Protein AF-A0A914QW10-F1 (afdb_monomer)

Secondary structure (DSSP, 8-state):
--HHHHHHHHHHHH--TTTS---EEEEETTEEEEE-HHHHHHH-HHHHHHHSTTS-SSPPEEE-SS-HHHHHHHHHHHHHS-----TTTHHHHHHHHHHTT-HHHHHHHHHHHHTS---HHHHHHHHHHSTTS--HHHHHHHHHHHHHHT--GGGSTTGGG--HHHHHHHHH-S---S-HHHHHHHHHHHHHHHHHHHHHH---TT--HHHHHHHHHTTTGGGS-GGGS-HHHIIIIITTTGGGS-HHHHHHHHHHHHHHHHHHHHTTSTT-

Solvent-accessible surface area (backbone atoms only — not comparable to full-atom values): 15736 Å² total; per-residue (Å²): 134,57,75,70,44,52,55,54,30,55,38,47,74,63,61,41,79,89,85,42,78,55,77,38,41,36,34,24,87,90,40,80,46,62,36,49,56,70,64,50,35,74,68,14,73,50,44,30,59,64,63,36,70,91,74,35,92,83,60,69,46,75,45,84,90,51,54,50,67,56,52,50,43,53,51,43,22,74,50,66,76,47,69,89,80,46,93,85,47,44,66,59,50,43,52,50,16,60,73,39,58,30,61,73,54,38,52,50,47,21,54,57,56,34,71,57,88,80,50,42,58,56,49,51,51,44,44,63,72,51,62,89,57,94,40,70,58,26,54,51,38,51,54,49,48,33,63,79,68,53,42,38,51,86,75,22,93,61,50,75,74,55,55,68,69,36,53,44,52,57,48,67,42,89,80,48,70,64,57,57,57,64,50,50,53,52,51,49,55,33,31,47,50,56,32,54,52,52,52,76,75,47,91,64,95,78,76,57,62,68,61,44,26,34,64,64,37,62,84,42,55,86,52,55,60,65,64,75,37,58,67,68,54,44,62,64,53,49,53,72,49,37,86,72,47,54,74,68,55,50,51,52,52,57,49,46,33,55,52,54,57,58,54,60,57,58,70,67,64,81,82,118

Sequence (272 aa):
MTQLNNERFETFESQDPENGYFDLKFEVEGKLIHAHKYMLSSVSDVLQRMISDTWNNGETIKIEKNSYNDFYEFLTFLYSGNCKLNDENIFTMVDLSEFYQVKELQIKCDEFLSKKEYTKENILVFFETLSNYSLPMFEKAISKSMKEKRINLIESNGFMETSKSTVEKIVKLEDRFVSEEKLFEKIYEWAEKQAKKKQSESNEETYNLNDKIKSELTEILPFIRFKKMKLDFLITFVVEKGFLFSYKELSEILNSVNASKSSDVKGVFDFL

Structure (mmCIF, N/CA/C/O backbone):
data_AF-A0A914QW10-F1
#
_entry.id   AF-A0A914QW10-F1
#
loop_
_atom_site.group_PDB
_atom_site.id
_atom_site.type_symbol
_atom_site.label_atom_id
_atom_site.label_alt_id
_atom_site.label_comp_id
_atom_site.label_asym_id
_atom_site.label_entity_id
_atom_site.label_seq_id
_atom_site.pdbx_PDB_ins_code
_atom_site.Cartn_x
_atom_site.Cartn_y
_atom_site.Cartn_z
_atom_site.occupancy
_atom_site.B_iso_or_equiv
_atom_site.auth_seq_id
_atom_site.auth_comp_id
_atom_site.auth_asym_id
_atom_site.auth_atom_id
_atom_site.pdbx_PDB_model_num
ATOM 1 N N . MET A 1 1 ? -0.695 -11.679 -31.054 1.00 51.62 1 MET A N 1
ATOM 2 C CA . MET A 1 1 ? 0.462 -10.836 -31.415 1.00 51.62 1 MET A CA 1
ATOM 3 C C . MET A 1 1 ? 0.698 -10.938 -32.910 1.00 51.62 1 MET A C 1
ATOM 5 O O . MET A 1 1 ? 0.460 -12.001 -33.469 1.00 51.62 1 MET A O 1
ATOM 9 N N . THR A 1 2 ? 1.075 -9.838 -33.557 1.00 61.72 2 THR A N 1
ATOM 10 C CA . THR A 1 2 ? 1.470 -9.803 -34.974 1.00 61.72 2 THR A CA 1
ATOM 11 C C . THR A 1 2 ? 2.880 -10.379 -35.144 1.00 61.72 2 THR A C 1
ATOM 13 O O . THR A 1 2 ? 3.677 -10.329 -34.211 1.00 61.72 2 THR A O 1
ATOM 16 N N . GLN A 1 3 ? 3.210 -10.893 -36.333 1.00 61.38 3 GLN A N 1
ATOM 17 C CA . GLN A 1 3 ? 4.545 -11.426 -36.658 1.00 61.38 3 GLN A CA 1
ATOM 18 C C . GLN A 1 3 ? 5.672 -10.409 -36.378 1.00 61.38 3 GLN A C 1
ATOM 20 O O . GLN A 1 3 ? 6.700 -10.763 -35.814 1.00 61.38 3 GLN A O 1
ATOM 25 N N . LEU A 1 4 ? 5.410 -9.124 -36.644 1.00 61.38 4 LEU A N 1
ATOM 26 C CA . LEU A 1 4 ? 6.330 -8.014 -36.376 1.00 61.38 4 LEU A CA 1
ATOM 27 C C . LEU A 1 4 ? 6.648 -7.815 -34.879 1.00 61.38 4 LEU A C 1
ATOM 29 O O . LEU A 1 4 ? 7.751 -7.395 -34.538 1.00 61.38 4 LEU A O 1
ATOM 33 N N . ASN A 1 5 ? 5.700 -8.101 -33.979 1.00 63.97 5 ASN A N 1
ATOM 34 C CA . ASN A 1 5 ? 5.940 -7.975 -32.538 1.00 63.97 5 ASN A CA 1
ATOM 35 C C . ASN A 1 5 ? 6.824 -9.113 -32.012 1.00 63.97 5 ASN A C 1
ATOM 37 O O . ASN A 1 5 ? 7.609 -8.884 -31.099 1.00 63.97 5 ASN A O 1
ATOM 41 N N . ASN A 1 6 ? 6.737 -10.307 -32.610 1.00 70.88 6 ASN A N 1
ATOM 42 C CA . ASN A 1 6 ? 7.602 -11.429 -32.246 1.00 70.88 6 ASN A CA 1
ATOM 43 C C . ASN A 1 6 ? 9.052 -11.167 -32.673 1.00 70.88 6 ASN A C 1
ATOM 45 O O . ASN A 1 6 ? 9.947 -11.285 -31.846 1.00 70.88 6 ASN A O 1
ATOM 49 N N . GLU A 1 7 ? 9.275 -10.719 -33.913 1.00 72.44 7 GLU A N 1
ATOM 50 C CA . GLU A 1 7 ? 10.623 -10.402 -34.413 1.00 72.44 7 GLU A CA 1
ATOM 51 C C . GLU A 1 7 ? 11.299 -9.311 -33.567 1.00 72.44 7 GLU A C 1
ATOM 53 O O . GLU A 1 7 ? 12.448 -9.450 -33.160 1.00 72.44 7 GLU A O 1
ATOM 58 N N . ARG A 1 8 ? 10.570 -8.244 -33.212 1.00 69.38 8 ARG A N 1
ATOM 59 C CA . ARG A 1 8 ? 11.110 -7.166 -32.363 1.00 69.38 8 ARG A CA 1
ATOM 60 C C . ARG A 1 8 ? 11.382 -7.599 -30.928 1.00 69.38 8 ARG A C 1
ATOM 62 O O . ARG A 1 8 ? 12.289 -7.056 -30.299 1.00 69.38 8 ARG A O 1
ATOM 69 N N . PHE A 1 9 ? 10.590 -8.528 -30.400 1.00 82.06 9 PHE A N 1
ATOM 70 C CA . PHE A 1 9 ? 10.839 -9.098 -29.083 1.00 82.06 9 PHE A CA 1
ATOM 71 C C . PHE A 1 9 ? 12.093 -9.974 -29.087 1.00 82.06 9 PHE A C 1
ATOM 73 O O . PHE A 1 9 ? 12.934 -9.793 -28.217 1.00 82.06 9 PHE A O 1
ATOM 80 N N . GLU A 1 10 ? 12.276 -10.831 -30.095 1.00 82.81 10 GLU A N 1
ATOM 81 C CA . GLU A 1 10 ? 13.492 -11.643 -30.257 1.00 82.81 10 GLU A CA 1
ATOM 82 C C . GLU A 1 10 ? 14.744 -10.762 -30.371 1.00 82.81 10 GLU A C 1
ATOM 84 O O . GLU A 1 10 ? 15.757 -11.012 -29.714 1.00 82.81 10 GLU A O 1
ATOM 89 N N . THR A 1 11 ? 14.660 -9.671 -31.141 1.00 83.25 11 THR A N 1
ATOM 90 C CA . THR A 1 11 ? 15.739 -8.682 -31.218 1.00 83.25 11 THR A CA 1
ATOM 91 C C . THR A 1 11 ? 16.019 -8.039 -29.861 1.00 83.25 11 THR A C 1
ATOM 93 O O . THR A 1 11 ? 17.179 -7.962 -29.455 1.00 83.25 11 THR A O 1
ATOM 96 N N . PHE A 1 12 ? 14.984 -7.609 -29.132 1.00 88.56 12 PHE A N 1
ATOM 97 C CA . PHE A 1 12 ? 15.148 -7.064 -27.785 1.00 88.56 12 PHE A CA 1
ATOM 98 C C . PHE A 1 12 ? 15.771 -8.088 -26.828 1.00 88.56 12 PHE A C 1
ATOM 100 O O . PHE A 1 12 ? 16.730 -7.746 -26.149 1.00 88.56 12 PHE A O 1
ATOM 107 N N . GLU A 1 13 ? 15.315 -9.339 -26.802 1.00 87.50 13 GLU A N 1
ATOM 108 C CA . GLU A 1 13 ? 15.874 -10.361 -25.909 1.00 87.50 13 GLU A CA 1
ATOM 109 C C . GLU A 1 13 ? 17.345 -10.676 -26.195 1.00 87.50 13 GLU A C 1
ATOM 111 O O . GLU A 1 13 ? 18.093 -10.965 -25.263 1.00 87.50 13 GLU A O 1
ATOM 116 N N . SER A 1 14 ? 17.782 -10.586 -27.457 1.00 88.25 14 SER A N 1
ATOM 117 C CA . SER A 1 14 ? 19.189 -10.814 -27.810 1.00 88.25 14 SER A CA 1
ATOM 118 C C . SER A 1 14 ? 20.137 -9.814 -27.144 1.00 88.25 14 SER A C 1
ATOM 120 O O . SER A 1 14 ? 21.295 -10.145 -26.892 1.00 88.25 14 SER A O 1
ATOM 122 N N . GLN A 1 15 ? 19.649 -8.589 -26.890 1.00 91.12 15 GLN A N 1
ATOM 123 C CA . GLN A 1 15 ? 20.446 -7.441 -26.457 1.00 91.12 15 GLN A CA 1
ATOM 124 C C . GLN A 1 15 ? 21.731 -7.241 -27.294 1.00 91.12 15 GLN A C 1
ATOM 126 O O . GLN A 1 15 ? 22.686 -6.644 -26.804 1.00 91.12 15 GLN A O 1
ATOM 131 N N . ASP A 1 16 ? 21.761 -7.715 -28.551 1.00 87.88 16 ASP A N 1
ATOM 132 C CA . ASP A 1 16 ? 22.910 -7.628 -29.460 1.00 87.88 16 ASP A CA 1
ATOM 133 C C . ASP A 1 16 ? 22.996 -6.225 -30.088 1.00 87.88 16 ASP A C 1
ATOM 135 O O . ASP A 1 16 ? 22.191 -5.891 -30.968 1.00 87.88 16 ASP A O 1
ATOM 139 N N . PRO A 1 17 ? 23.962 -5.378 -29.684 1.00 80.00 17 PRO A N 1
ATOM 140 C CA . PRO A 1 17 ? 24.024 -4.002 -30.154 1.00 80.00 17 PRO A CA 1
ATOM 141 C C . PRO A 1 17 ? 24.314 -3.871 -31.654 1.00 80.00 17 PRO A C 1
ATOM 143 O O . PRO A 1 17 ? 23.962 -2.844 -32.232 1.00 80.00 17 PRO A O 1
ATOM 146 N N . GLU A 1 18 ? 24.961 -4.864 -32.276 1.00 80.12 18 GLU A N 1
ATOM 147 C CA . GLU A 1 18 ? 25.369 -4.798 -33.685 1.00 80.12 18 GLU A CA 1
ATOM 148 C C . GLU A 1 18 ? 24.215 -5.142 -34.628 1.00 80.12 18 GLU A C 1
ATOM 150 O O . GLU A 1 18 ? 24.059 -4.510 -35.673 1.00 80.12 18 GLU A O 1
ATOM 155 N N . ASN A 1 19 ? 23.372 -6.098 -34.235 1.00 80.06 19 ASN A N 1
ATOM 156 C CA . ASN A 1 19 ? 22.285 -6.607 -35.074 1.00 80.06 19 ASN A CA 1
ATOM 157 C C . ASN A 1 19 ? 20.893 -6.133 -34.633 1.00 80.06 19 ASN A C 1
ATOM 159 O O . ASN A 1 19 ? 19.900 -6.430 -35.297 1.00 80.06 19 ASN A O 1
ATOM 163 N N . GLY A 1 20 ? 20.810 -5.390 -33.524 1.00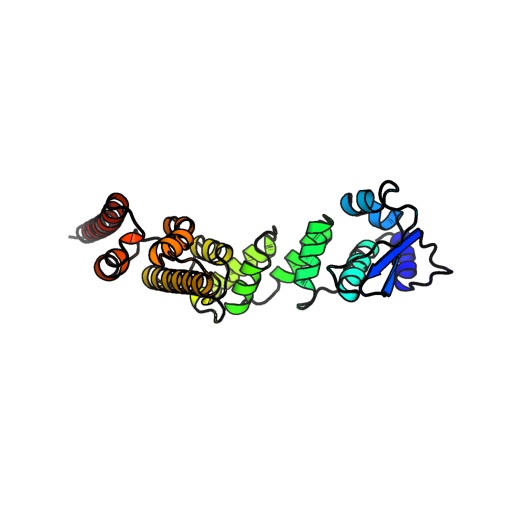 78.94 20 GLY A N 1
ATOM 164 C CA . GLY A 1 20 ? 19.541 -5.030 -32.903 1.00 78.94 20 GLY A CA 1
ATOM 165 C C . GLY A 1 20 ? 18.910 -3.709 -33.332 1.00 78.94 20 GLY A C 1
ATOM 166 O O . GLY A 1 20 ? 17.772 -3.459 -32.969 1.00 78.94 20 GLY A O 1
ATOM 167 N N . TYR A 1 21 ? 19.608 -2.855 -34.093 1.00 84.00 21 TYR A N 1
ATOM 168 C CA . TYR A 1 21 ? 19.114 -1.530 -34.525 1.00 84.00 21 TYR A CA 1
ATOM 169 C C . TYR A 1 21 ? 18.556 -0.648 -33.386 1.00 84.00 21 TYR A C 1
ATOM 171 O O . TYR A 1 21 ? 17.619 0.130 -33.577 1.00 84.00 21 TYR A O 1
ATOM 179 N N . PHE A 1 22 ? 19.146 -0.753 -32.196 1.00 88.25 22 PHE A N 1
ATOM 180 C CA . PHE A 1 22 ? 18.720 -0.004 -31.020 1.00 88.25 22 PHE A CA 1
ATOM 181 C C . PHE A 1 22 ? 19.076 1.484 -31.125 1.00 88.25 22 PHE A C 1
ATOM 183 O O . PHE A 1 22 ? 20.230 1.850 -31.351 1.00 88.25 22 PHE A O 1
ATOM 190 N N . ASP A 1 23 ? 18.095 2.348 -30.885 1.00 88.12 23 ASP A N 1
ATOM 191 C CA . ASP A 1 23 ? 18.209 3.812 -30.909 1.00 88.12 23 ASP A CA 1
ATOM 192 C C . ASP A 1 23 ? 18.017 4.443 -29.513 1.00 88.12 23 ASP A C 1
ATOM 194 O O . ASP A 1 23 ? 17.960 5.668 -29.372 1.00 88.12 23 ASP A O 1
ATOM 198 N N . LEU A 1 24 ? 17.942 3.605 -28.471 1.00 89.81 24 LEU A N 1
ATOM 199 C CA . LEU A 1 24 ? 17.817 3.995 -27.071 1.00 89.81 24 LEU A CA 1
ATOM 200 C C . LEU A 1 24 ? 18.611 3.056 -26.156 1.00 89.81 24 LEU A C 1
ATOM 202 O O . LEU A 1 24 ? 18.693 1.849 -26.391 1.00 89.81 24 LEU A O 1
ATOM 206 N N . LYS A 1 25 ? 19.159 3.614 -25.074 1.00 91.94 25 LYS A N 1
ATOM 207 C CA . LYS A 1 25 ? 19.807 2.858 -24.000 1.00 91.94 25 LYS A CA 1
ATOM 208 C C . LYS A 1 25 ? 19.302 3.339 -22.650 1.00 91.94 25 LYS A C 1
ATOM 210 O O . LYS A 1 25 ? 19.200 4.546 -22.433 1.00 9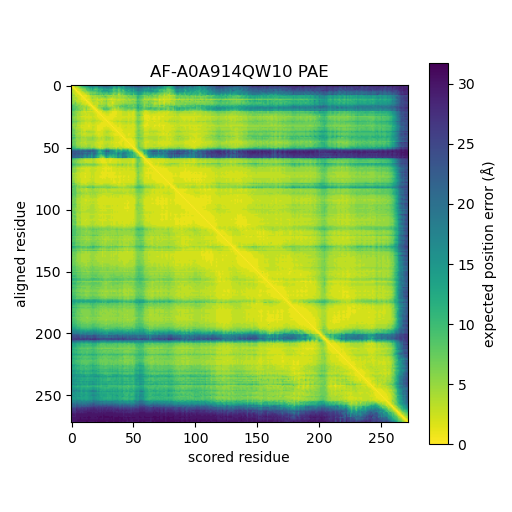1.94 25 LYS A O 1
ATOM 215 N N . PHE A 1 26 ? 19.052 2.401 -21.749 1.00 93.44 26 PHE A N 1
ATOM 216 C CA . PHE A 1 26 ? 18.861 2.675 -20.331 1.00 93.44 26 PHE A CA 1
ATOM 217 C C . PHE A 1 26 ? 20.084 2.201 -19.550 1.00 93.44 26 PHE A C 1
ATOM 219 O O . PHE A 1 26 ? 20.598 1.123 -19.831 1.00 93.44 26 PHE A O 1
ATOM 226 N N . GLU A 1 27 ? 20.536 2.977 -18.571 1.00 94.62 27 GLU A N 1
ATOM 227 C CA . GLU A 1 27 ? 21.518 2.538 -17.579 1.00 94.62 27 GLU A CA 1
ATOM 228 C C . GLU A 1 27 ? 20.800 2.255 -16.265 1.00 94.62 27 GLU A C 1
ATOM 230 O O . GLU A 1 27 ? 20.196 3.152 -15.680 1.00 94.62 27 GLU A O 1
ATOM 235 N N . VAL A 1 28 ? 20.879 1.012 -15.796 1.00 96.25 28 VAL A N 1
ATOM 236 C CA . VAL A 1 28 ? 20.259 0.555 -14.549 1.00 96.25 28 VAL A CA 1
ATOM 237 C C . VAL A 1 28 ? 21.312 -0.210 -13.762 1.00 96.25 28 VAL A C 1
ATOM 239 O O . VAL A 1 28 ? 21.881 -1.174 -14.271 1.00 96.25 28 VAL A O 1
ATOM 242 N N . GLU A 1 29 ? 21.628 0.242 -12.548 1.00 95.50 29 GLU A N 1
ATOM 243 C CA . GLU A 1 29 ? 22.679 -0.361 -11.704 1.00 95.50 29 GLU A CA 1
ATOM 244 C C . GLU A 1 29 ? 24.039 -0.519 -12.428 1.00 95.50 29 GLU A C 1
ATOM 246 O O . GLU A 1 29 ? 24.749 -1.512 -12.261 1.00 95.50 29 GLU A O 1
ATOM 251 N N . GLY A 1 30 ? 24.395 0.452 -13.280 1.00 93.44 30 GLY A N 1
ATOM 252 C CA . GLY A 1 30 ? 25.635 0.445 -14.067 1.00 93.44 30 GLY A CA 1
ATOM 253 C C . GLY A 1 30 ? 25.646 -0.532 -15.251 1.00 93.44 30 GLY A C 1
ATOM 254 O O . GLY A 1 30 ? 26.669 -0.668 -15.921 1.00 93.44 30 GLY A O 1
ATOM 255 N N . LYS A 1 31 ? 24.528 -1.213 -15.527 1.00 95.62 31 LYS A N 1
ATOM 256 C CA . LYS A 1 31 ? 24.343 -2.081 -16.695 1.00 95.62 31 LYS A CA 1
ATOM 257 C C . LYS A 1 31 ? 23.497 -1.379 -17.746 1.00 95.62 31 LYS A C 1
ATOM 259 O O . LYS A 1 31 ? 22.573 -0.639 -17.414 1.00 95.62 31 LYS A O 1
ATOM 264 N N . LEU A 1 32 ? 23.783 -1.655 -19.015 1.00 94.25 32 LEU A N 1
ATOM 265 C CA . LEU A 1 32 ? 23.028 -1.107 -20.136 1.00 94.25 32 LEU A CA 1
ATOM 266 C C . LEU A 1 32 ? 21.912 -2.059 -20.572 1.00 94.2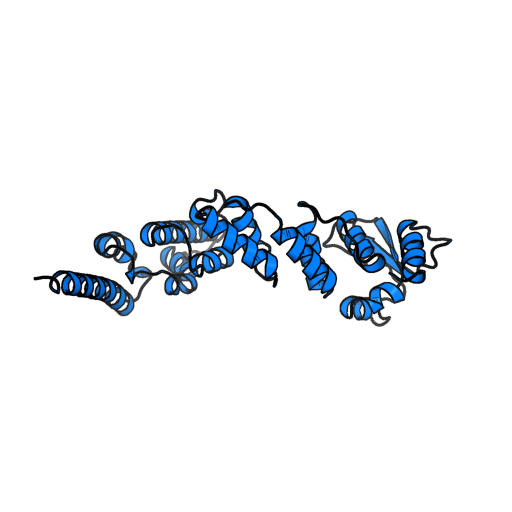5 32 LEU A C 1
ATOM 268 O O . LEU A 1 32 ? 22.114 -3.271 -20.644 1.00 94.25 32 LEU A O 1
ATOM 272 N N . ILE A 1 33 ? 20.752 -1.490 -20.888 1.00 95.31 33 ILE A N 1
ATOM 273 C CA . ILE A 1 33 ? 19.649 -2.162 -21.577 1.00 95.31 33 ILE A CA 1
ATOM 274 C C . ILE A 1 33 ? 19.402 -1.421 -22.883 1.00 95.31 33 ILE A C 1
ATOM 276 O O . ILE A 1 33 ? 19.106 -0.224 -22.886 1.00 95.31 33 ILE A O 1
ATOM 280 N N . HIS A 1 34 ? 19.528 -2.134 -23.991 1.00 92.75 34 HIS A N 1
ATOM 281 C CA . HIS A 1 34 ? 19.295 -1.615 -25.326 1.00 92.75 34 HIS A CA 1
ATOM 282 C C . HIS A 1 34 ? 17.812 -1.741 -25.700 1.00 92.75 34 HIS A C 1
ATOM 284 O O . HIS A 1 34 ? 17.174 -2.765 -25.447 1.00 92.75 34 HIS A O 1
ATOM 290 N N . ALA A 1 35 ? 17.244 -0.677 -26.274 1.00 92.00 35 ALA A N 1
ATOM 291 C CA . ALA A 1 35 ? 15.818 -0.578 -26.569 1.00 92.00 35 ALA A CA 1
ATOM 292 C C . ALA A 1 35 ? 15.533 0.250 -27.836 1.00 92.00 35 ALA A C 1
ATOM 294 O O . ALA A 1 35 ? 16.426 0.865 -28.417 1.00 92.00 35 ALA A O 1
ATOM 295 N N . HIS A 1 36 ? 14.260 0.265 -28.239 1.00 89.75 36 HIS A N 1
ATOM 296 C CA . HIS A 1 36 ? 13.754 0.960 -29.416 1.00 89.75 36 HIS A CA 1
ATOM 297 C C . HIS A 1 36 ? 12.797 2.089 -29.011 1.00 89.75 36 HIS A C 1
ATOM 299 O O . HIS A 1 36 ? 11.724 1.824 -28.452 1.00 89.75 36 HIS A O 1
ATOM 305 N N . LYS A 1 37 ? 13.135 3.339 -29.344 1.00 88.56 37 LYS A N 1
ATOM 306 C CA . LYS A 1 37 ? 12.330 4.538 -29.065 1.00 88.56 37 LYS A CA 1
ATOM 307 C C . LYS A 1 37 ? 10.902 4.373 -29.570 1.00 88.56 37 LYS A C 1
ATOM 309 O O . LYS A 1 37 ? 9.959 4.620 -28.819 1.00 88.56 37 LYS A O 1
ATOM 314 N N . TYR A 1 38 ? 10.737 3.922 -30.816 1.00 86.06 38 TYR A N 1
ATOM 315 C CA . TYR A 1 38 ? 9.421 3.737 -31.435 1.00 86.06 38 TYR A CA 1
ATOM 316 C C . TYR A 1 38 ? 8.537 2.763 -30.647 1.00 86.06 38 TYR A C 1
ATOM 318 O O . TYR A 1 38 ? 7.367 3.058 -30.413 1.00 86.06 38 TYR A O 1
ATOM 326 N N . MET A 1 39 ? 9.097 1.626 -30.213 1.00 86.94 39 MET A N 1
ATOM 327 C CA . MET A 1 39 ? 8.334 0.606 -29.491 1.00 86.94 39 MET A CA 1
ATOM 328 C C . MET A 1 39 ? 7.790 1.176 -28.183 1.00 86.94 39 MET A C 1
ATOM 330 O O . MET A 1 39 ? 6.583 1.171 -27.958 1.00 86.94 39 MET A O 1
ATOM 334 N N . LEU A 1 40 ? 8.666 1.758 -27.366 1.00 90.25 40 LEU A N 1
ATOM 335 C CA . LEU A 1 40 ? 8.295 2.289 -26.055 1.00 90.25 40 LEU A CA 1
ATOM 336 C C . LEU A 1 40 ? 7.359 3.499 -26.153 1.00 90.25 40 LEU A C 1
ATOM 338 O O . LEU A 1 40 ? 6.392 3.599 -25.400 1.00 90.25 40 LEU A O 1
ATOM 342 N N . SER A 1 41 ? 7.602 4.379 -27.127 1.00 90.06 41 SER A N 1
ATOM 343 C CA . SER A 1 41 ? 6.773 5.567 -27.364 1.00 90.06 41 SER A CA 1
ATOM 344 C C . SER A 1 41 ? 5.357 5.225 -27.824 1.00 90.06 41 SER A C 1
ATOM 346 O O . SER A 1 41 ? 4.454 6.031 -27.644 1.00 90.06 41 SER A O 1
ATOM 348 N N . SER A 1 42 ? 5.156 4.055 -28.437 1.00 87.94 42 SER A N 1
ATOM 349 C CA . SER A 1 42 ? 3.830 3.613 -28.882 1.00 87.94 42 SER A CA 1
ATOM 350 C C . SER A 1 42 ? 2.963 3.036 -27.759 1.00 87.94 42 SER A C 1
ATOM 352 O O . SER A 1 42 ? 1.748 2.962 -27.915 1.00 87.94 42 SER A O 1
ATOM 354 N N . VAL A 1 43 ? 3.577 2.628 -26.641 1.00 86.75 43 VAL A N 1
ATOM 355 C CA . VAL A 1 43 ? 2.893 1.944 -25.530 1.00 86.75 43 VAL A CA 1
ATOM 356 C C . VAL A 1 43 ? 2.579 2.895 -24.370 1.00 86.75 43 VAL A C 1
ATOM 358 O O . VAL A 1 43 ? 1.657 2.639 -23.602 1.00 86.75 43 VAL A O 1
ATOM 361 N N . SER A 1 44 ? 3.321 3.997 -24.225 1.00 91.56 44 SER A N 1
ATOM 362 C CA . SER A 1 44 ? 3.128 4.948 -23.127 1.00 91.56 44 SER A CA 1
ATOM 363 C C . SER A 1 44 ? 3.446 6.381 -23.541 1.00 91.56 44 SER A C 1
ATOM 365 O O . SER A 1 44 ? 4.567 6.691 -23.946 1.00 91.56 44 SER A O 1
ATOM 367 N N . ASP A 1 45 ? 2.490 7.285 -23.319 1.00 90.44 45 ASP A N 1
ATOM 368 C CA . ASP A 1 45 ? 2.673 8.732 -23.498 1.00 90.44 45 ASP A CA 1
ATOM 369 C C . ASP A 1 45 ? 3.722 9.312 -22.534 1.00 90.44 45 ASP A C 1
ATOM 371 O O . ASP A 1 45 ? 4.328 10.355 -22.797 1.00 90.44 45 ASP A O 1
ATOM 375 N N . VAL A 1 46 ? 3.932 8.666 -21.381 1.00 91.75 46 VAL A N 1
ATOM 376 C CA . VAL A 1 46 ? 4.994 9.037 -20.436 1.00 91.75 46 VAL A CA 1
ATOM 377 C C . VAL A 1 46 ? 6.351 8.702 -21.045 1.00 91.75 46 VAL A C 1
ATOM 379 O O . VAL A 1 46 ? 7.215 9.576 -21.102 1.00 91.75 46 VAL A O 1
ATOM 382 N N . LEU A 1 47 ? 6.516 7.477 -21.559 1.00 90.44 47 LEU A N 1
ATOM 383 C CA . LEU A 1 47 ? 7.745 7.060 -22.237 1.00 90.44 47 LEU A CA 1
ATOM 384 C C . LEU A 1 47 ? 7.997 7.897 -23.493 1.00 90.44 47 LEU A C 1
ATOM 386 O O . LEU A 1 47 ? 9.113 8.366 -23.679 1.00 90.44 47 LEU A O 1
ATOM 390 N N . GLN A 1 48 ? 6.973 8.170 -24.307 1.00 90.38 48 GLN A N 1
ATOM 391 C CA . GLN A 1 48 ? 7.104 9.027 -25.488 1.00 90.38 48 GLN A CA 1
ATOM 392 C C . GLN A 1 48 ? 7.6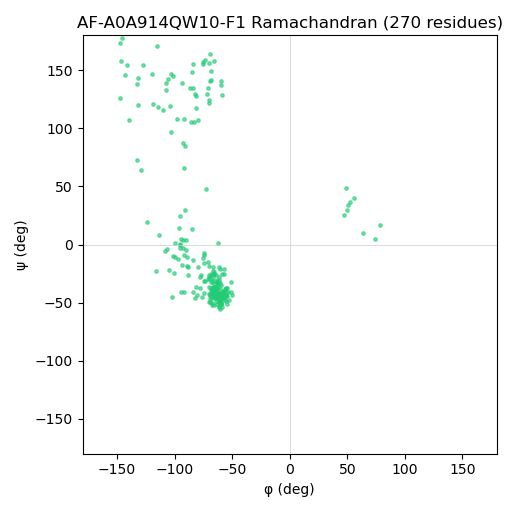72 10.407 -25.131 1.00 90.38 48 GLN A C 1
ATOM 394 O O . GLN A 1 48 ? 8.633 10.858 -25.753 1.00 90.38 48 GLN A O 1
ATOM 399 N N . ARG A 1 49 ? 7.118 11.070 -24.107 1.00 88.69 49 ARG A N 1
ATOM 400 C CA . ARG A 1 49 ? 7.610 12.381 -23.651 1.00 88.69 49 ARG A CA 1
ATOM 401 C C . ARG A 1 49 ? 9.024 12.300 -23.090 1.00 88.69 49 ARG A C 1
ATOM 403 O O . ARG A 1 49 ? 9.853 13.143 -23.419 1.00 88.69 49 ARG A O 1
ATOM 410 N N . MET A 1 50 ? 9.300 11.280 -22.282 1.00 86.69 50 MET A N 1
ATOM 411 C CA . MET A 1 50 ? 10.612 11.038 -21.680 1.00 86.69 50 MET A CA 1
ATOM 412 C C . MET A 1 50 ? 11.706 10.776 -22.729 1.00 86.69 50 MET A C 1
ATOM 414 O O . MET A 1 50 ? 12.859 11.150 -22.529 1.00 86.69 50 MET A O 1
ATOM 418 N N . ILE A 1 51 ? 11.341 10.144 -23.846 1.00 86.75 51 ILE A N 1
ATOM 419 C CA . ILE A 1 51 ? 12.249 9.778 -24.939 1.00 86.75 51 ILE A CA 1
ATOM 420 C C . ILE A 1 51 ? 12.389 10.904 -25.978 1.00 86.75 51 ILE A C 1
ATOM 422 O O . ILE A 1 51 ? 13.415 10.972 -26.655 1.00 86.75 51 ILE A O 1
ATOM 426 N N . SER A 1 52 ? 11.382 11.773 -26.126 1.00 81.19 52 SER A N 1
ATOM 427 C CA . SER A 1 52 ? 11.405 12.861 -27.111 1.00 81.19 52 SER A CA 1
ATOM 428 C C . SER A 1 52 ? 12.576 13.830 -26.884 1.00 81.19 52 SER A C 1
ATOM 430 O O . SER A 1 52 ? 12.919 14.165 -25.748 1.00 81.19 52 SER A O 1
ATOM 432 N N . ASP A 1 53 ? 13.192 14.278 -27.984 1.00 62.16 53 ASP A N 1
ATOM 433 C CA . ASP A 1 53 ? 14.514 14.932 -28.040 1.00 62.16 53 ASP A CA 1
ATOM 434 C C . ASP A 1 53 ? 14.623 16.277 -27.279 1.00 62.16 53 ASP A C 1
ATOM 436 O O . ASP A 1 53 ? 15.687 16.887 -27.241 1.00 62.16 53 ASP A O 1
ATOM 440 N N . THR A 1 54 ? 13.560 16.741 -26.614 1.00 53.47 54 THR A N 1
ATOM 441 C CA . THR A 1 54 ? 13.626 17.865 -25.666 1.00 53.47 54 THR A CA 1
ATOM 442 C C . THR A 1 54 ? 14.340 17.527 -24.354 1.00 53.47 54 THR A C 1
ATOM 444 O O . THR A 1 54 ? 14.705 18.453 -23.632 1.00 53.47 54 THR A O 1
ATOM 447 N N . TRP A 1 55 ? 14.564 16.241 -24.043 1.00 52.28 55 TRP A N 1
ATOM 448 C CA . TRP A 1 55 ? 15.290 15.822 -22.833 1.00 52.28 55 TRP A CA 1
ATOM 449 C C . TRP A 1 55 ? 16.605 15.078 -23.067 1.00 52.28 55 TRP A C 1
ATOM 451 O O . TRP A 1 55 ? 17.445 15.104 -22.175 1.00 52.28 55 TRP A O 1
ATOM 461 N N . ASN A 1 56 ? 16.819 14.445 -24.224 1.00 56.66 56 ASN A N 1
ATOM 462 C CA . ASN A 1 56 ? 17.988 13.589 -24.438 1.00 56.66 56 ASN A CA 1
ATOM 463 C C . ASN A 1 56 ? 18.583 13.775 -25.837 1.00 56.66 56 ASN A C 1
ATOM 465 O O . ASN A 1 56 ? 18.065 13.251 -26.821 1.00 56.66 56 ASN A O 1
ATOM 469 N N . ASN A 1 57 ? 19.738 14.442 -25.905 1.00 56.03 57 ASN A N 1
ATOM 470 C CA . ASN A 1 57 ? 20.585 14.569 -27.098 1.00 56.03 57 ASN A CA 1
ATOM 471 C C . ASN A 1 57 ? 21.321 13.248 -27.431 1.00 56.03 57 ASN A C 1
ATOM 473 O O . ASN A 1 57 ? 22.531 13.238 -27.640 1.00 56.03 57 ASN A O 1
ATOM 477 N N . GLY A 1 5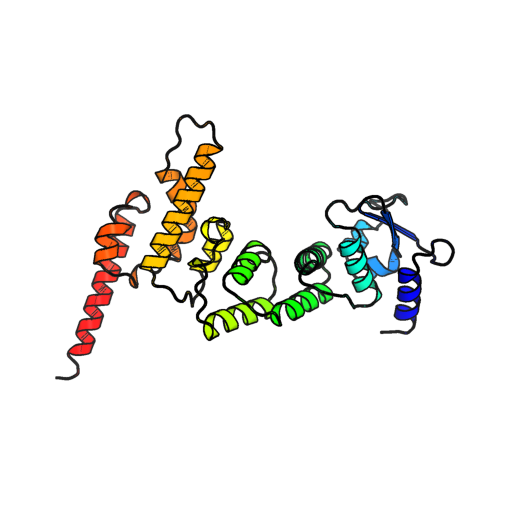8 ? 20.612 12.114 -27.447 1.00 57.78 58 GLY A N 1
ATOM 478 C CA . GLY A 1 58 ? 21.205 10.791 -27.691 1.00 57.78 58 GLY A CA 1
ATOM 479 C C . GLY A 1 58 ? 21.933 10.172 -26.490 1.00 57.78 58 GLY A C 1
ATOM 480 O O . GLY A 1 58 ? 22.708 9.234 -26.669 1.00 57.78 58 GLY A O 1
ATOM 481 N N . GLU A 1 59 ? 21.692 10.675 -25.278 1.00 67.44 59 GLU A N 1
ATOM 482 C CA . GLU A 1 59 ? 22.285 10.140 -24.051 1.00 67.44 59 GLU A CA 1
ATOM 483 C C . GLU A 1 59 ? 21.493 8.953 -23.485 1.00 67.44 59 GLU A C 1
ATOM 485 O O . GLU A 1 59 ? 20.275 8.833 -23.638 1.00 67.44 59 GLU A O 1
ATOM 490 N N . THR A 1 60 ? 22.230 8.051 -22.838 1.00 86.88 60 THR A N 1
ATOM 491 C CA . THR A 1 60 ? 21.705 6.930 -22.062 1.00 86.88 60 THR A CA 1
ATOM 492 C C . THR A 1 60 ? 20.801 7.439 -20.940 1.00 86.88 60 THR A C 1
ATOM 494 O O . THR A 1 60 ? 21.207 8.276 -20.138 1.00 86.88 60 THR A O 1
ATOM 497 N N . ILE A 1 61 ? 19.589 6.897 -20.836 1.00 90.06 61 ILE A N 1
ATOM 498 C CA . ILE A 1 61 ? 18.651 7.252 -19.772 1.00 90.06 61 ILE A CA 1
ATOM 499 C C . ILE A 1 61 ? 18.995 6.470 -18.508 1.00 90.06 61 ILE A C 1
ATOM 501 O O . ILE A 1 61 ? 18.870 5.248 -18.473 1.00 90.06 61 ILE A O 1
ATOM 505 N N . LYS A 1 62 ? 19.350 7.168 -17.434 1.00 91.38 62 LYS A N 1
ATOM 506 C CA . LYS A 1 62 ? 19.639 6.526 -16.152 1.00 91.38 62 LYS A CA 1
ATOM 507 C C . LYS A 1 62 ? 18.364 6.229 -15.354 1.00 91.38 62 LYS A C 1
ATOM 509 O O . LYS A 1 62 ? 17.544 7.119 -15.132 1.00 91.38 62 LYS A O 1
ATOM 514 N N . ILE A 1 63 ? 18.224 4.992 -14.885 1.00 93.38 63 ILE A N 1
ATOM 515 C CA . ILE A 1 63 ? 17.160 4.533 -13.987 1.00 93.38 63 ILE A CA 1
ATOM 516 C C . ILE A 1 63 ? 17.778 4.254 -12.618 1.00 93.38 63 ILE A C 1
ATOM 518 O O . ILE A 1 63 ? 18.617 3.370 -12.470 1.00 93.38 63 ILE A O 1
ATOM 522 N N . GLU A 1 64 ? 17.369 5.025 -11.611 1.00 90.62 64 GLU A N 1
ATOM 523 C CA . GLU A 1 64 ? 17.985 4.969 -10.275 1.00 90.62 64 GLU A CA 1
ATOM 524 C C . GLU A 1 64 ? 17.133 4.240 -9.231 1.00 90.62 64 GLU A C 1
ATOM 526 O O . GLU A 1 64 ? 17.656 3.795 -8.215 1.00 90.62 64 GLU A O 1
ATOM 531 N N . LYS A 1 65 ? 15.817 4.134 -9.452 1.00 91.31 65 LYS A N 1
ATOM 532 C CA . LYS A 1 65 ? 14.867 3.638 -8.440 1.00 91.31 65 LYS A CA 1
ATOM 533 C C . LYS A 1 65 ? 14.567 2.145 -8.528 1.00 91.31 65 LYS A C 1
ATOM 535 O O . LYS A 1 65 ? 14.014 1.594 -7.583 1.00 91.31 65 LYS A O 1
ATOM 540 N N . ASN A 1 66 ? 14.869 1.512 -9.655 1.00 94.56 66 ASN A N 1
ATOM 541 C CA . ASN A 1 66 ? 14.489 0.131 -9.932 1.00 94.56 66 ASN A CA 1
ATOM 542 C C . ASN A 1 66 ? 15.738 -0.716 -10.156 1.00 94.56 66 ASN A C 1
ATOM 544 O O . ASN A 1 66 ? 16.721 -0.223 -10.710 1.00 94.56 66 ASN A O 1
ATOM 548 N N . SER A 1 67 ? 15.678 -1.985 -9.749 1.00 95.75 67 SER A N 1
ATOM 549 C CA . SER A 1 67 ? 16.740 -2.942 -10.052 1.00 95.75 67 SER A CA 1
ATOM 550 C C . SER A 1 67 ? 16.818 -3.190 -11.560 1.00 95.75 67 SER A C 1
ATOM 552 O O . SER A 1 67 ? 15.829 -3.014 -12.285 1.00 95.75 67 SER A O 1
ATOM 554 N N . TYR A 1 68 ? 17.978 -3.648 -12.041 1.00 96.25 68 TYR A N 1
ATOM 555 C CA . TYR A 1 68 ? 18.122 -4.052 -13.440 1.00 96.25 68 TYR A CA 1
ATOM 556 C C . TYR A 1 68 ? 17.074 -5.102 -13.832 1.00 96.25 68 TYR A C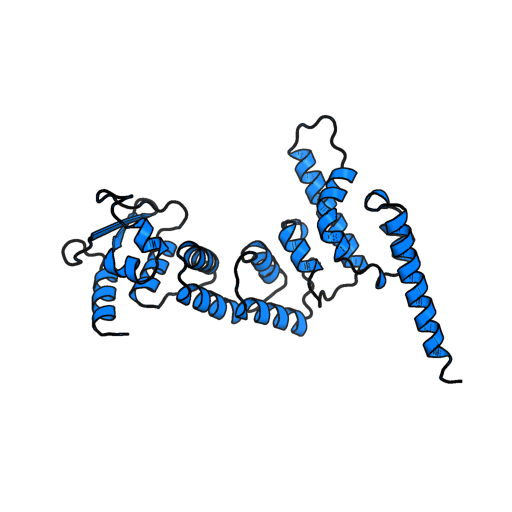 1
ATOM 558 O O . TYR A 1 68 ? 16.450 -4.980 -14.882 1.00 96.25 68 TYR A O 1
ATOM 566 N N . ASN A 1 69 ? 16.854 -6.106 -12.976 1.00 95.56 69 ASN A N 1
ATOM 567 C CA . ASN A 1 69 ? 15.952 -7.220 -13.270 1.00 95.56 69 ASN A CA 1
ATOM 568 C C . ASN A 1 69 ? 14.497 -6.759 -13.386 1.00 95.56 69 ASN A C 1
ATOM 570 O O . ASN A 1 69 ? 13.821 -7.134 -14.341 1.00 95.56 69 ASN A O 1
ATOM 574 N N . ASP A 1 70 ? 14.026 -5.920 -12.461 1.00 96.06 70 ASP A N 1
ATOM 575 C CA . ASP A 1 70 ? 12.645 -5.436 -12.500 1.00 96.06 70 ASP A CA 1
ATOM 576 C C . ASP A 1 70 ? 12.418 -4.542 -13.715 1.00 96.06 70 ASP A C 1
ATOM 578 O O . ASP A 1 70 ? 11.453 -4.719 -14.456 1.00 96.06 70 ASP A O 1
ATOM 582 N N . PHE A 1 71 ? 13.329 -3.601 -13.975 1.00 96.62 71 PHE A N 1
ATOM 583 C CA . PHE A 1 71 ? 13.170 -2.711 -15.119 1.00 96.62 71 PHE A CA 1
ATOM 584 C C . PHE A 1 71 ? 13.268 -3.469 -16.452 1.00 96.62 71 PHE A C 1
ATOM 586 O O . PHE A 1 71 ? 12.512 -3.186 -17.381 1.00 96.62 71 PHE A O 1
ATOM 593 N N . TYR A 1 72 ? 14.140 -4.476 -16.541 1.00 96.19 72 TYR A N 1
ATOM 594 C CA . TYR A 1 72 ? 14.228 -5.346 -17.711 1.00 96.19 72 TYR A CA 1
ATOM 595 C C . TYR A 1 72 ? 12.950 -6.175 -17.921 1.00 96.19 72 TYR A C 1
ATOM 597 O O . TYR A 1 72 ? 12.469 -6.287 -19.048 1.00 96.19 72 TYR A O 1
ATOM 605 N N . GLU A 1 73 ? 12.358 -6.721 -16.856 1.00 96.88 73 GLU A N 1
ATOM 606 C CA . GLU A 1 73 ? 11.088 -7.457 -16.921 1.00 96.88 73 GLU A CA 1
ATOM 607 C C . GLU A 1 73 ? 9.922 -6.535 -17.329 1.00 96.88 73 GLU A C 1
ATOM 609 O O . GLU A 1 73 ? 9.071 -6.913 -18.137 1.00 96.88 73 GLU A O 1
ATOM 614 N N . PHE A 1 74 ? 9.917 -5.288 -16.850 1.00 97.12 74 PHE A N 1
ATOM 615 C CA . PHE A 1 74 ? 8.975 -4.266 -17.303 1.00 97.12 74 PHE A CA 1
ATOM 616 C C . PHE A 1 74 ? 9.125 -3.978 -18.799 1.00 97.12 74 PHE A C 1
ATOM 618 O O . PHE A 1 74 ? 8.134 -3.998 -19.526 1.00 97.12 74 PHE A O 1
ATOM 625 N N . LEU A 1 75 ? 10.349 -3.777 -19.297 1.00 95.38 75 LEU A N 1
ATOM 626 C CA . LEU A 1 75 ? 10.575 -3.614 -20.734 1.00 95.38 75 LEU A CA 1
ATOM 627 C C . LEU A 1 75 ? 10.138 -4.867 -21.506 1.00 95.38 75 LEU A C 1
ATOM 629 O O . LEU A 1 75 ? 9.431 -4.744 -22.500 1.00 95.38 75 LEU A O 1
ATOM 633 N N . THR A 1 76 ? 10.446 -6.066 -21.010 1.00 94.25 76 THR A N 1
ATOM 634 C CA . THR A 1 76 ? 9.996 -7.345 -21.590 1.00 94.25 76 THR A CA 1
ATOM 635 C C . THR A 1 76 ? 8.474 -7.393 -21.755 1.00 94.25 76 THR A C 1
ATOM 637 O O . THR A 1 76 ? 7.980 -7.803 -22.814 1.00 94.25 76 THR A O 1
ATOM 640 N N . PHE A 1 77 ? 7.723 -6.887 -20.769 1.00 94.25 77 PHE A N 1
ATOM 641 C CA . PHE A 1 77 ? 6.276 -6.722 -20.885 1.00 94.25 77 PHE A CA 1
ATOM 642 C C . PHE A 1 77 ? 5.886 -5.792 -22.037 1.00 94.25 77 PHE A C 1
ATOM 644 O O . PHE A 1 77 ? 5.002 -6.139 -22.816 1.00 94.25 77 PHE A O 1
ATOM 651 N N . LEU A 1 78 ? 6.539 -4.637 -22.183 1.00 93.44 78 LEU A N 1
ATOM 652 C CA . LEU A 1 78 ? 6.206 -3.682 -23.246 1.00 93.44 78 LEU A CA 1
ATOM 653 C C . LEU A 1 78 ? 6.435 -4.259 -24.647 1.00 93.44 78 LEU A C 1
ATOM 655 O O . LEU A 1 78 ? 5.706 -3.901 -25.569 1.00 93.44 78 LEU A O 1
ATOM 659 N N . TYR A 1 79 ? 7.403 -5.166 -24.814 1.00 91.56 79 TYR A N 1
ATOM 660 C CA . TYR A 1 79 ? 7.657 -5.812 -26.105 1.00 91.56 79 TYR A CA 1
ATOM 661 C C . TYR A 1 79 ? 6.726 -6.989 -26.394 1.00 91.56 79 TYR A C 1
ATOM 663 O O . TYR A 1 79 ? 6.199 -7.107 -27.499 1.00 91.56 79 TYR A O 1
ATOM 671 N N . SER A 1 80 ? 6.537 -7.873 -25.415 1.00 89.56 80 SER A N 1
ATOM 672 C CA . SER A 1 80 ? 5.863 -9.163 -25.619 1.00 89.56 80 SER A CA 1
ATOM 673 C C . SER A 1 80 ? 4.406 -9.183 -25.148 1.00 89.56 80 SER A C 1
ATOM 675 O O . SER A 1 80 ? 3.690 -10.168 -25.347 1.00 89.56 80 SER A O 1
ATOM 677 N N . GLY A 1 81 ? 3.971 -8.138 -24.442 1.00 89.81 81 GLY A N 1
ATOM 678 C CA . GLY A 1 81 ? 2.731 -8.128 -23.674 1.00 89.81 81 GLY A CA 1
ATOM 679 C C . GLY A 1 81 ? 2.725 -9.128 -22.517 1.00 89.81 81 GLY A C 1
ATOM 680 O O . GLY A 1 81 ? 1.661 -9.373 -21.953 1.00 89.81 81 GLY A O 1
ATOM 681 N N . ASN A 1 82 ? 3.854 -9.753 -22.164 1.00 87.88 82 ASN A N 1
ATOM 682 C CA . ASN A 1 82 ? 3.965 -10.784 -21.135 1.00 87.88 82 ASN A CA 1
ATOM 683 C C . ASN A 1 82 ? 5.121 -10.501 -20.175 1.00 87.88 82 ASN A C 1
ATOM 685 O O . ASN A 1 82 ? 6.177 -10.032 -20.578 1.00 87.88 82 ASN A O 1
ATOM 689 N N . CYS A 1 83 ? 4.906 -10.817 -18.902 1.00 90.25 83 CYS A N 1
ATOM 690 C CA . CYS A 1 83 ? 5.935 -10.776 -17.873 1.00 90.25 83 CYS A CA 1
ATOM 691 C C . CYS A 1 83 ? 5.709 -11.879 -16.841 1.00 90.25 83 CYS A C 1
ATOM 693 O O . CYS A 1 83 ? 4.597 -12.397 -16.672 1.00 90.25 83 CYS A O 1
ATOM 695 N N . LYS A 1 84 ? 6.782 -12.236 -16.147 1.00 92.94 84 LYS A N 1
ATOM 696 C CA . LYS A 1 84 ? 6.825 -13.195 -15.050 1.00 92.94 84 LYS A CA 1
ATOM 697 C C . LYS A 1 84 ? 6.614 -12.464 -13.728 1.00 92.94 84 LYS A C 1
ATOM 699 O O . LYS A 1 84 ? 7.565 -12.113 -13.034 1.00 92.94 84 LYS A O 1
ATOM 704 N N . LEU A 1 85 ? 5.349 -12.259 -13.370 1.00 95.69 85 LEU A N 1
ATOM 705 C CA . LEU A 1 85 ? 4.980 -11.731 -12.055 1.00 95.69 85 LEU A CA 1
ATOM 706 C C . LEU A 1 85 ? 5.235 -12.772 -10.957 1.00 95.69 85 LEU A C 1
ATOM 708 O O . LEU A 1 85 ? 4.878 -13.945 -11.096 1.00 95.69 85 LEU A O 1
ATOM 712 N N . ASN A 1 86 ? 5.840 -12.334 -9.859 1.00 94.81 86 ASN A N 1
ATOM 713 C CA . ASN A 1 86 ? 6.129 -13.132 -8.673 1.00 94.81 86 ASN A CA 1
ATOM 714 C C . ASN A 1 86 ? 6.015 -12.262 -7.404 1.00 94.81 86 ASN A C 1
ATOM 716 O O . ASN A 1 86 ? 5.710 -11.077 -7.483 1.00 94.81 86 ASN A O 1
ATOM 720 N N . ASP A 1 87 ? 6.206 -12.852 -6.223 1.00 91.69 87 ASP A N 1
ATOM 721 C CA . ASP A 1 87 ? 6.056 -12.121 -4.953 1.00 91.69 87 ASP A CA 1
ATOM 722 C C . ASP A 1 87 ? 7.160 -11.082 -4.697 1.00 91.69 87 ASP A C 1
ATOM 724 O O . ASP A 1 87 ? 6.957 -10.169 -3.901 1.00 91.69 87 ASP A O 1
ATOM 728 N N . GLU A 1 88 ? 8.301 -11.188 -5.380 1.00 92.31 88 GLU A N 1
ATOM 729 C CA . GLU A 1 88 ? 9.433 -10.269 -5.232 1.00 92.31 88 GLU A CA 1
ATOM 730 C C . GLU A 1 88 ? 9.248 -9.012 -6.093 1.00 92.31 88 GLU A C 1
ATOM 732 O O . GLU A 1 88 ? 9.505 -7.908 -5.621 1.00 92.31 88 GLU A O 1
ATOM 737 N N . ASN A 1 89 ? 8.748 -9.160 -7.326 1.00 95.12 89 ASN A N 1
ATOM 738 C CA . ASN A 1 89 ? 8.640 -8.049 -8.277 1.00 95.12 89 ASN A CA 1
ATOM 739 C C . ASN A 1 89 ? 7.261 -7.375 -8.329 1.00 95.12 89 ASN A C 1
ATOM 741 O O . ASN A 1 89 ? 7.141 -6.297 -8.907 1.00 95.12 89 ASN A O 1
ATOM 745 N N . ILE A 1 90 ? 6.212 -7.966 -7.743 1.00 95.69 90 ILE A N 1
ATOM 746 C CA . ILE A 1 90 ? 4.833 -7.491 -7.940 1.00 95.69 90 ILE A CA 1
ATOM 747 C C . ILE A 1 90 ? 4.622 -6.028 -7.533 1.00 95.69 90 ILE A C 1
ATOM 749 O O . ILE A 1 90 ? 3.962 -5.288 -8.258 1.00 95.69 90 ILE A O 1
ATOM 753 N N . PHE A 1 91 ? 5.207 -5.585 -6.417 1.00 94.94 91 PHE A N 1
ATOM 754 C CA . PHE A 1 91 ? 5.097 -4.192 -5.973 1.00 94.94 91 PHE A CA 1
ATOM 755 C C . PHE A 1 91 ? 5.756 -3.241 -6.970 1.00 94.94 91 PHE A C 1
ATOM 757 O O . PHE A 1 91 ? 5.144 -2.269 -7.400 1.00 94.94 91 PHE A O 1
ATOM 764 N N . THR A 1 92 ? 6.965 -3.578 -7.417 1.00 96.19 92 THR A N 1
ATOM 765 C CA . THR A 1 92 ? 7.691 -2.791 -8.412 1.00 96.19 92 THR A CA 1
ATOM 766 C C . THR A 1 92 ? 6.967 -2.760 -9.754 1.00 96.19 92 THR A C 1
ATOM 768 O O . THR A 1 92 ? 6.938 -1.719 -10.402 1.00 96.19 92 THR A O 1
ATOM 771 N N . MET A 1 93 ? 6.336 -3.861 -10.168 1.00 97.62 93 MET A N 1
ATOM 772 C CA . MET A 1 93 ? 5.546 -3.897 -11.399 1.00 97.62 93 MET A CA 1
ATOM 773 C C . MET A 1 93 ? 4.309 -3.001 -11.317 1.00 97.62 93 MET A C 1
ATOM 775 O O . MET A 1 93 ? 4.021 -2.325 -12.299 1.00 97.62 93 MET A O 1
ATOM 779 N N . VAL A 1 94 ? 3.621 -2.952 -10.166 1.00 97.31 94 VAL A N 1
ATOM 780 C CA . VAL A 1 94 ? 2.512 -2.008 -9.925 1.00 97.31 94 VAL A CA 1
ATOM 781 C C . VAL A 1 94 ? 3.004 -0.558 -9.970 1.00 97.31 94 VAL A C 1
ATOM 783 O O . VAL A 1 94 ? 2.399 0.279 -10.639 1.00 97.31 94 VAL A O 1
ATOM 786 N N . ASP A 1 95 ? 4.124 -0.260 -9.306 1.00 96.06 95 ASP A N 1
ATOM 787 C CA . ASP A 1 95 ? 4.711 1.084 -9.308 1.00 96.06 95 ASP A CA 1
ATOM 788 C C . ASP A 1 95 ? 5.078 1.528 -10.734 1.00 96.06 95 ASP A C 1
ATOM 790 O O . ASP A 1 95 ? 4.784 2.653 -11.140 1.00 96.06 95 ASP A O 1
ATOM 794 N N . LEU A 1 96 ? 5.706 0.640 -11.514 1.00 96.56 96 LEU A N 1
ATOM 795 C CA . LEU A 1 96 ? 6.109 0.908 -12.894 1.00 96.56 96 LEU A CA 1
ATOM 796 C C . LEU A 1 96 ? 4.901 1.068 -13.822 1.00 96.56 96 LEU A C 1
ATOM 798 O O . LEU A 1 96 ? 4.908 1.971 -14.662 1.00 96.56 96 LEU A O 1
ATOM 802 N N . SER A 1 97 ? 3.860 0.240 -13.678 1.00 96.56 97 SER A N 1
ATOM 803 C CA . SER A 1 97 ? 2.648 0.378 -14.489 1.00 96.56 97 SER A CA 1
ATOM 804 C C . SER A 1 97 ? 1.909 1.678 -14.214 1.00 96.56 97 SER A C 1
ATOM 806 O O . SER A 1 97 ? 1.452 2.303 -15.167 1.00 96.56 97 SER A O 1
ATOM 808 N N . GLU A 1 98 ? 1.843 2.132 -12.963 1.00 95.75 98 GLU A N 1
ATOM 809 C CA . GLU A 1 98 ? 1.248 3.428 -12.632 1.00 95.75 98 GLU A CA 1
ATOM 810 C C . GLU A 1 98 ? 2.125 4.586 -13.129 1.00 95.75 98 GLU A C 1
ATOM 812 O O . GLU A 1 98 ? 1.650 5.475 -13.839 1.00 95.75 98 GLU A O 1
ATOM 817 N N . PHE A 1 99 ? 3.429 4.557 -12.825 1.00 94.38 99 PHE A N 1
ATOM 818 C CA . PHE A 1 99 ? 4.359 5.636 -13.169 1.00 94.38 99 PHE A CA 1
ATOM 819 C C . PHE A 1 99 ? 4.445 5.869 -14.681 1.00 94.38 99 PHE A C 1
ATOM 821 O O . PHE A 1 99 ? 4.371 7.009 -15.146 1.00 94.38 99 PHE A O 1
ATOM 828 N N . TYR A 1 100 ? 4.561 4.788 -15.457 1.00 94.81 100 TYR A N 1
ATOM 829 C CA . TYR A 1 100 ? 4.593 4.843 -16.917 1.00 94.81 100 TYR A CA 1
ATOM 830 C C . TYR A 1 100 ? 3.199 4.738 -17.555 1.00 94.81 100 TYR A C 1
ATOM 832 O O . TYR A 1 100 ? 3.102 4.734 -18.780 1.00 94.81 100 TYR A O 1
ATOM 840 N N . GLN A 1 101 ? 2.122 4.697 -16.766 1.00 95.19 101 GLN A N 1
ATOM 841 C CA . GLN A 1 101 ? 0.725 4.670 -17.227 1.00 95.19 101 GLN A CA 1
ATOM 842 C C . GLN A 1 101 ? 0.395 3.512 -18.190 1.00 95.19 101 GLN A C 1
ATOM 844 O O . GLN A 1 101 ? -0.358 3.670 -19.152 1.00 95.19 101 GLN A O 1
ATOM 849 N N . VAL A 1 102 ? 0.944 2.328 -17.923 1.00 95.75 102 VAL A N 1
ATOM 850 C CA . VAL A 1 102 ? 0.756 1.112 -18.726 1.00 95.75 102 VAL A CA 1
ATOM 851 C C . VAL A 1 102 ? -0.414 0.303 -18.162 1.00 95.75 102 VAL A C 1
ATOM 853 O O . VAL A 1 102 ? -0.248 -0.577 -17.313 1.00 95.75 102 VAL A O 1
ATOM 856 N N . LYS A 1 103 ? -1.628 0.615 -18.628 1.00 94.50 103 LYS A N 1
ATOM 857 C CA . LYS A 1 103 ? -2.887 0.063 -18.090 1.00 94.50 103 LYS A CA 1
ATOM 858 C C . LYS A 1 103 ? -2.972 -1.458 -18.187 1.00 94.50 103 LYS A C 1
ATOM 860 O O . LYS A 1 103 ? -3.461 -2.104 -17.266 1.00 94.50 103 LYS A O 1
ATOM 865 N N . GLU A 1 104 ? -2.492 -2.046 -19.276 1.00 94.62 104 GLU A N 1
ATOM 866 C CA . GLU A 1 104 ? -2.514 -3.494 -19.483 1.00 94.62 104 GLU A CA 1
ATOM 867 C C . GLU A 1 104 ? -1.644 -4.226 -18.453 1.00 94.62 104 GLU A C 1
ATOM 869 O O . GLU A 1 104 ? -2.024 -5.301 -17.986 1.00 94.62 104 GLU A O 1
ATOM 874 N N . LEU A 1 105 ? -0.509 -3.635 -18.054 1.00 96.38 105 LEU A N 1
ATOM 875 C CA . LEU A 1 105 ? 0.323 -4.182 -16.981 1.00 96.38 105 LEU A CA 1
ATOM 876 C C . LEU A 1 105 ? -0.377 -4.044 -15.629 1.00 96.38 105 LEU A C 1
ATOM 878 O O . LEU A 1 105 ? -0.416 -5.013 -14.877 1.00 96.38 105 LEU A O 1
ATOM 882 N N . GLN A 1 106 ? -1.001 -2.890 -15.361 1.00 96.50 106 GLN A N 1
ATOM 883 C CA . GLN A 1 106 ? -1.772 -2.667 -14.134 1.00 96.50 106 GLN A CA 1
ATOM 884 C C . GLN A 1 106 ? -2.861 -3.739 -13.958 1.00 96.50 106 GLN A C 1
ATOM 886 O O . GLN A 1 106 ? -2.995 -4.315 -12.880 1.00 96.50 106 GLN A O 1
ATOM 891 N N . ILE A 1 107 ? -3.594 -4.061 -15.032 1.00 96.75 107 ILE A N 1
ATOM 892 C CA . ILE A 1 107 ? -4.616 -5.120 -15.036 1.00 96.75 107 ILE A CA 1
ATOM 893 C C . ILE A 1 107 ? -3.989 -6.485 -14.733 1.00 96.75 107 ILE A C 1
ATOM 895 O O . ILE A 1 107 ? -4.519 -7.229 -13.911 1.00 96.75 107 ILE A O 1
ATOM 899 N N . LYS A 1 108 ? -2.845 -6.822 -15.346 1.00 96.94 108 LYS A N 1
ATOM 900 C CA . LYS A 1 108 ? -2.157 -8.091 -15.058 1.00 96.94 108 LYS A CA 1
ATOM 901 C C . LYS A 1 108 ? -1.681 -8.190 -13.611 1.00 96.94 108 LYS A C 1
ATOM 903 O O . LYS A 1 108 ? -1.809 -9.259 -13.014 1.00 96.94 108 LYS A O 1
ATOM 908 N N . CYS A 1 109 ? -1.157 -7.104 -13.048 1.00 97.69 109 CYS A N 1
ATOM 909 C CA . CYS A 1 109 ? -0.772 -7.041 -11.642 1.00 97.69 109 CYS A CA 1
ATOM 910 C C . CYS A 1 109 ? -1.988 -7.246 -10.726 1.00 97.69 109 CYS A C 1
ATOM 912 O O . CYS A 1 109 ? -1.924 -8.061 -9.806 1.00 97.69 109 CYS A O 1
ATOM 914 N N . ASP A 1 110 ? -3.110 -6.582 -11.021 1.00 97.75 110 ASP A N 1
ATOM 915 C CA . ASP A 1 110 ? -4.374 -6.733 -10.288 1.00 97.75 110 ASP A CA 1
ATOM 916 C C . ASP A 1 110 ? -4.889 -8.185 -10.338 1.00 97.75 110 ASP A C 1
ATOM 918 O O . ASP A 1 110 ? -5.194 -8.795 -9.310 1.00 97.75 110 ASP A O 1
ATOM 922 N N . GLU A 1 111 ? -4.891 -8.805 -11.523 1.00 97.50 111 GLU A N 1
ATOM 923 C CA . GLU A 1 111 ? -5.267 -10.212 -11.684 1.00 97.50 111 GLU A CA 1
ATOM 924 C C . GLU A 1 111 ? -4.347 -11.159 -10.912 1.00 97.50 111 GLU A C 1
ATOM 926 O O . GLU A 1 111 ? -4.829 -12.103 -10.278 1.00 97.50 111 GLU A O 1
ATOM 931 N N . PHE A 1 112 ? -3.032 -10.947 -10.984 1.00 96.88 112 PHE A N 1
ATOM 932 C CA . PHE A 1 112 ? -2.054 -11.773 -10.284 1.00 96.88 112 PHE A CA 1
ATOM 933 C C . PHE A 1 112 ? -2.263 -11.699 -8.774 1.00 96.88 112 PHE A C 1
ATOM 935 O O . PHE A 1 112 ? -2.374 -12.735 -8.114 1.00 96.88 112 PHE A O 1
ATOM 942 N N . LEU A 1 113 ? -2.384 -10.480 -8.244 1.00 96.75 113 LEU A N 1
ATOM 943 C CA . LEU A 1 113 ? -2.629 -10.244 -6.831 1.00 96.75 113 LEU A CA 1
ATOM 944 C C . LEU A 1 113 ? -3.947 -10.880 -6.393 1.00 96.75 113 LEU A C 1
ATOM 946 O O . LEU A 1 113 ? -3.955 -11.546 -5.364 1.00 96.75 113 LEU A O 1
ATOM 950 N N . SER A 1 114 ? -5.023 -10.766 -7.182 1.00 96.56 114 SER A N 1
ATOM 951 C CA . SER A 1 114 ? -6.355 -11.308 -6.852 1.00 96.56 114 SER A CA 1
ATOM 952 C C . SER A 1 114 ? -6.411 -12.834 -6.675 1.00 96.56 114 SER A C 1
ATOM 954 O O . SER A 1 114 ? -7.344 -13.356 -6.063 1.00 96.56 114 SER A O 1
ATOM 956 N N . LYS A 1 115 ? -5.420 -13.560 -7.209 1.00 95.56 115 LYS A N 1
ATOM 957 C CA . LYS A 1 115 ? -5.321 -15.028 -7.140 1.00 95.56 115 LYS A CA 1
ATOM 958 C C . LYS A 1 115 ? -4.495 -15.511 -5.943 1.00 95.56 115 LYS A C 1
ATOM 960 O O . LYS A 1 115 ? -4.357 -16.718 -5.757 1.00 95.56 115 LYS A O 1
ATOM 965 N N . LYS A 1 116 ? -3.924 -14.596 -5.152 1.00 92.44 116 LYS A N 1
ATOM 966 C CA . LYS A 1 116 ? -3.112 -14.924 -3.975 1.00 92.44 116 LYS A CA 1
ATOM 967 C C . LYS A 1 116 ? -3.969 -15.374 -2.797 1.00 92.44 116 LYS A C 1
ATOM 969 O O . LYS A 1 116 ? -5.138 -15.018 -2.663 1.00 92.44 116 LYS A O 1
ATOM 974 N N . GLU A 1 117 ? -3.344 -16.126 -1.897 1.00 91.94 117 GLU A N 1
ATOM 975 C CA . GLU A 1 117 ? -3.922 -16.398 -0.589 1.00 91.94 117 GLU A CA 1
ATOM 976 C C . GLU A 1 117 ? -3.617 -15.263 0.386 1.00 91.94 117 GLU A C 1
ATOM 978 O O . GLU A 1 117 ? -2.478 -14.810 0.514 1.00 91.94 117 GLU A O 1
ATOM 983 N N . TYR A 1 118 ? -4.641 -14.841 1.125 1.00 94.75 118 TYR A N 1
ATOM 984 C CA . TYR A 1 118 ? -4.500 -13.762 2.091 1.00 94.75 118 TYR A CA 1
ATOM 985 C C . TYR A 1 118 ? -4.532 -14.250 3.535 1.00 94.75 118 TYR A C 1
ATOM 987 O O . TYR A 1 118 ? -5.425 -15.009 3.940 1.00 94.75 118 TYR A O 1
ATOM 995 N N . THR A 1 119 ? -3.564 -13.744 4.298 1.00 94.69 119 THR A N 1
ATOM 996 C CA . THR A 1 119 ? -3.468 -13.790 5.759 1.00 94.69 119 THR A CA 1
ATOM 997 C C . THR A 1 119 ? -3.549 -12.367 6.320 1.00 94.69 119 THR A C 1
ATOM 999 O O . THR A 1 119 ? -3.489 -11.391 5.568 1.00 94.69 119 THR A O 1
ATOM 1002 N N . LYS A 1 120 ? -3.674 -12.229 7.645 1.00 94.62 120 LYS A N 1
ATOM 1003 C CA . LYS A 1 120 ? -3.691 -10.912 8.304 1.00 94.62 120 LYS A CA 1
ATOM 1004 C C . LYS A 1 120 ? -2.378 -10.145 8.110 1.00 94.62 120 LYS A C 1
ATOM 1006 O O . LYS A 1 120 ? -2.410 -8.927 7.985 1.00 94.62 120 LYS A O 1
ATOM 1011 N N . GLU A 1 121 ? -1.251 -10.851 8.044 1.00 94.31 121 GLU A N 1
ATOM 1012 C CA . GLU A 1 121 ? 0.074 -10.274 7.812 1.00 94.31 121 GLU A CA 1
ATOM 1013 C C . GLU A 1 121 ? 0.173 -9.715 6.392 1.00 94.31 121 GLU A C 1
ATOM 1015 O O . GLU A 1 121 ? 0.470 -8.536 6.216 1.00 94.31 121 GLU A O 1
ATOM 1020 N N . ASN A 1 122 ? -0.162 -10.529 5.387 1.00 92.56 122 ASN A N 1
ATOM 1021 C CA . ASN A 1 122 ? -0.027 -10.131 3.987 1.00 92.56 122 ASN A CA 1
ATOM 1022 C C . ASN A 1 122 ? -0.984 -8.988 3.630 1.00 92.56 122 ASN A C 1
ATOM 1024 O O . ASN A 1 122 ? -0.570 -8.031 2.986 1.00 92.56 122 ASN A O 1
ATOM 1028 N N . ILE A 1 123 ? -2.247 -9.044 4.082 1.00 94.62 123 ILE A N 1
ATOM 1029 C CA . ILE A 1 123 ? -3.215 -7.957 3.842 1.00 94.62 123 ILE A CA 1
ATOM 1030 C C . ILE A 1 123 ? -2.703 -6.642 4.417 1.00 94.62 123 ILE A C 1
ATOM 1032 O O . ILE A 1 123 ? -2.830 -5.608 3.767 1.00 94.62 123 ILE A O 1
ATOM 1036 N N . LEU A 1 124 ? -2.124 -6.675 5.618 1.00 94.69 124 LEU A N 1
ATOM 1037 C CA . LEU A 1 124 ? -1.623 -5.466 6.253 1.00 94.69 124 LEU A CA 1
ATOM 1038 C C . LEU A 1 124 ? -0.483 -4.839 5.445 1.00 94.69 124 LEU A C 1
ATOM 1040 O O . LEU A 1 124 ? -0.505 -3.635 5.208 1.00 94.69 124 LEU A O 1
ATOM 1044 N N . 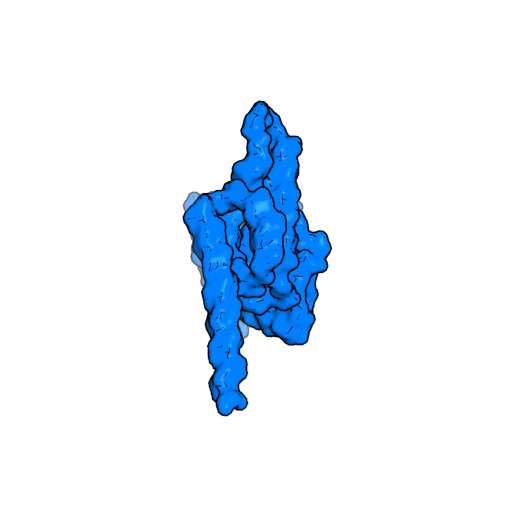VAL A 1 125 ? 0.461 -5.657 4.969 1.00 93.31 125 VAL A N 1
ATOM 1045 C CA . VAL A 1 125 ? 1.534 -5.197 4.075 1.00 93.31 125 VAL A CA 1
ATOM 1046 C C . VAL A 1 125 ? 0.945 -4.582 2.811 1.00 93.31 125 VAL A C 1
ATOM 1048 O O . VAL A 1 125 ? 1.322 -3.476 2.446 1.00 93.31 125 VAL A O 1
ATOM 1051 N N . PHE A 1 126 ? -0.027 -5.238 2.179 1.00 92.69 126 PHE A N 1
ATOM 1052 C CA . PHE A 1 126 ? -0.658 -4.688 0.985 1.00 92.69 126 PHE A CA 1
ATOM 1053 C C . PHE A 1 126 ? -1.413 -3.379 1.236 1.00 92.69 126 PHE A C 1
ATOM 1055 O O . PHE A 1 126 ? -1.414 -2.500 0.380 1.00 92.69 126 PHE A O 1
ATOM 1062 N N . PHE A 1 127 ? -2.067 -3.228 2.387 1.00 92.50 127 PHE A N 1
ATOM 1063 C CA . PHE A 1 127 ? -2.739 -1.978 2.741 1.00 92.50 127 PHE A CA 1
ATOM 1064 C C . PHE A 1 127 ? -1.750 -0.835 2.950 1.00 92.50 127 PHE A C 1
ATOM 1066 O O . PHE A 1 127 ? -2.122 0.306 2.698 1.00 92.50 127 PHE A O 1
ATOM 1073 N N . GLU A 1 128 ? -0.523 -1.143 3.367 1.00 91.62 128 GLU A N 1
ATOM 1074 C CA . GLU A 1 128 ? 0.564 -0.180 3.521 1.00 91.62 128 GLU A CA 1
ATOM 1075 C C . GLU A 1 128 ? 1.169 0.202 2.162 1.00 91.62 128 GLU A C 1
ATOM 1077 O O . GLU A 1 128 ? 1.361 1.382 1.877 1.00 91.62 128 GLU A O 1
ATOM 1082 N N . THR A 1 129 ? 1.424 -0.784 1.299 1.00 91.69 129 THR A N 1
ATOM 1083 C CA . THR A 1 129 ? 2.194 -0.590 0.061 1.00 91.69 129 THR A CA 1
ATOM 1084 C C . THR A 1 129 ? 1.333 -0.255 -1.151 1.00 91.69 129 THR A C 1
ATOM 1086 O O . THR A 1 129 ? 1.689 0.622 -1.931 1.00 91.69 129 THR A O 1
ATOM 1089 N N . LEU A 1 130 ? 0.175 -0.901 -1.310 1.00 92.25 130 LEU A N 1
ATOM 1090 C CA . LEU A 1 130 ? -0.673 -0.767 -2.502 1.00 92.25 130 LEU A CA 1
ATOM 1091 C C . LEU A 1 130 ? -1.799 0.253 -2.335 1.00 92.25 130 LEU A C 1
ATOM 1093 O O . LEU A 1 130 ? -2.754 0.312 -3.105 1.00 92.25 130 LEU A O 1
ATOM 1097 N N . SER A 1 131 ? -1.697 1.064 -1.293 1.00 84.38 131 SER A N 1
ATOM 1098 C CA . SER A 1 131 ? -2.803 1.839 -0.766 1.00 84.38 131 SER A CA 1
ATOM 1099 C C . SER A 1 131 ? -3.290 2.946 -1.717 1.00 84.38 131 SER A C 1
ATOM 1101 O O . SER A 1 131 ? -4.462 3.325 -1.672 1.00 84.38 131 SER A O 1
ATOM 1103 N N . ASN A 1 132 ? -2.405 3.430 -2.582 1.00 88.12 132 ASN A N 1
ATOM 1104 C CA . ASN A 1 132 ? -2.666 4.534 -3.499 1.00 88.12 132 ASN A CA 1
ATOM 1105 C C . ASN A 1 132 ? -2.999 4.070 -4.924 1.00 88.12 132 ASN A C 1
ATOM 1107 O O . ASN A 1 132 ? -3.221 4.912 -5.789 1.00 88.12 132 ASN A O 1
ATOM 1111 N N . TYR A 1 133 ? -3.047 2.758 -5.171 1.00 92.25 133 TYR A N 1
ATOM 1112 C CA . TYR A 1 133 ? -3.313 2.201 -6.495 1.00 92.25 133 TYR A CA 1
ATOM 1113 C C . TYR A 1 133 ? -4.758 1.730 -6.613 1.00 92.25 133 TYR A C 1
ATOM 1115 O O . TYR A 1 133 ? -5.336 1.198 -5.667 1.00 92.25 133 TYR A O 1
ATOM 1123 N N . SER A 1 134 ? -5.334 1.881 -7.806 1.00 91.88 134 SER A N 1
ATOM 1124 C CA . SER A 1 134 ? -6.641 1.305 -8.117 1.00 91.88 134 SER A CA 1
ATOM 1125 C C . SER A 1 134 ? -6.465 -0.137 -8.595 1.00 91.88 134 SER A C 1
ATOM 1127 O O . SER A 1 134 ? -6.004 -0.375 -9.712 1.00 91.88 134 SER A O 1
ATOM 1129 N N . LEU A 1 135 ? -6.803 -1.095 -7.728 1.00 95.75 135 LEU A N 1
ATOM 1130 C CA . LEU A 1 135 ? -6.674 -2.538 -7.969 1.00 95.75 135 LEU A CA 1
ATOM 1131 C C . LEU A 1 135 ? -7.985 -3.258 -7.574 1.00 95.75 135 LEU A C 1
ATOM 1133 O O . LEU A 1 135 ? -8.070 -3.886 -6.515 1.00 95.75 135 LEU A O 1
ATOM 1137 N N . PRO A 1 136 ? -9.065 -3.111 -8.362 1.00 96.00 136 PRO A N 1
ATOM 1138 C CA . PRO A 1 136 ? -10.403 -3.549 -7.964 1.00 96.00 136 PRO A CA 1
ATOM 1139 C C . PRO A 1 136 ? -10.562 -5.072 -7.826 1.00 96.00 136 PRO A C 1
ATOM 1141 O O . PRO A 1 136 ? -11.346 -5.531 -6.986 1.00 96.00 136 PRO A O 1
ATOM 1144 N N . MET A 1 137 ? -9.867 -5.886 -8.632 1.00 97.12 137 MET A N 1
ATOM 1145 C CA . MET A 1 137 ? -9.964 -7.351 -8.520 1.00 97.12 137 MET A CA 1
ATOM 1146 C C . MET A 1 137 ? -9.299 -7.840 -7.235 1.00 97.12 137 MET A C 1
ATOM 1148 O O . MET A 1 137 ? -9.860 -8.671 -6.515 1.00 97.12 137 MET A O 1
ATOM 1152 N N . PHE A 1 138 ? -8.141 -7.275 -6.924 1.00 96.12 138 PHE A N 1
ATOM 1153 C CA . PHE A 1 138 ? -7.399 -7.467 -5.696 1.00 96.12 138 PHE A CA 1
ATOM 1154 C C . PHE A 1 138 ? -8.196 -7.041 -4.456 1.00 96.12 138 PHE A C 1
ATOM 1156 O O . PHE A 1 138 ? -8.369 -7.838 -3.531 1.00 96.12 138 PHE A O 1
ATOM 1163 N N . GLU A 1 139 ? -8.761 -5.832 -4.449 1.00 93.88 139 GLU A N 1
ATOM 1164 C CA . GLU A 1 139 ? -9.583 -5.329 -3.338 1.00 93.88 139 GLU A CA 1
ATOM 1165 C C . GLU A 1 139 ? -10.786 -6.238 -3.060 1.00 93.88 139 GLU A C 1
ATOM 1167 O O . GLU A 1 139 ? -11.111 -6.548 -1.904 1.00 93.88 139 GLU A O 1
ATOM 1172 N N . LYS A 1 140 ? -11.432 -6.728 -4.124 1.00 95.19 140 LYS A N 1
ATOM 1173 C CA . LYS A 1 140 ? -12.527 -7.695 -4.020 1.00 95.19 140 LYS A CA 1
ATOM 1174 C C . LYS A 1 140 ? -12.053 -9.031 -3.444 1.00 95.19 140 LYS A C 1
ATOM 1176 O O . LYS A 1 140 ? -12.761 -9.616 -2.620 1.00 95.19 140 LYS A O 1
ATOM 1181 N N . ALA A 1 141 ? -10.883 -9.515 -3.856 1.00 96.06 141 ALA A N 1
ATOM 1182 C CA . ALA A 1 141 ? -10.318 -10.771 -3.375 1.00 96.06 141 ALA A CA 1
ATOM 1183 C C . ALA A 1 141 ? -9.934 -10.698 -1.886 1.00 96.06 141 ALA A C 1
ATOM 1185 O O . ALA A 1 141 ? -10.302 -11.597 -1.122 1.00 96.06 141 ALA A O 1
ATOM 1186 N N . ILE A 1 142 ? -9.310 -9.598 -1.440 1.00 94.94 142 ILE A N 1
ATOM 1187 C CA . ILE A 1 142 ? -9.048 -9.345 -0.014 1.00 94.94 142 ILE A CA 1
ATOM 1188 C C . ILE A 1 142 ? -10.355 -9.302 0.764 1.00 94.94 142 ILE A C 1
ATOM 1190 O O . ILE A 1 142 ? -10.500 -10.020 1.752 1.00 94.94 142 ILE A O 1
ATOM 1194 N N . SER A 1 143 ? -11.328 -8.512 0.303 1.00 93.75 143 SER A N 1
ATOM 1195 C CA . SER A 1 143 ? -12.613 -8.358 0.991 1.00 93.75 143 SER A CA 1
ATOM 1196 C C . SER A 1 143 ? -13.328 -9.700 1.158 1.00 93.75 143 SER A C 1
ATOM 1198 O O . SER A 1 143 ? -13.863 -10.002 2.225 1.00 93.75 143 SER A O 1
ATOM 1200 N N . LYS A 1 144 ? -13.298 -10.543 0.119 1.00 95.00 144 LYS A N 1
ATOM 1201 C CA . LYS A 1 144 ? -13.829 -11.908 0.165 1.00 95.00 144 LYS A CA 1
ATOM 1202 C C . LYS A 1 144 ? -13.077 -12.771 1.182 1.00 95.00 144 LYS A C 1
ATOM 1204 O O . LYS A 1 144 ? -13.710 -13.357 2.058 1.00 95.00 144 LYS A O 1
ATOM 1209 N N . SER A 1 145 ? -11.745 -12.810 1.116 1.00 94.88 145 SER A N 1
ATOM 1210 C CA . SER A 1 145 ? -10.931 -13.629 2.023 1.00 94.88 145 SER A CA 1
ATOM 1211 C C . SER A 1 145 ? -11.070 -13.192 3.482 1.00 94.88 145 SER A C 1
ATOM 1213 O O . SER A 1 145 ? -11.119 -14.041 4.372 1.00 94.88 145 SER A O 1
ATOM 1215 N N . MET A 1 146 ? -11.171 -11.886 3.748 1.00 95.44 146 MET A N 1
ATOM 1216 C CA . MET A 1 146 ? -11.415 -11.371 5.095 1.00 95.44 146 MET A CA 1
ATOM 1217 C C . MET A 1 146 ? -12.733 -11.892 5.660 1.00 95.44 146 MET A C 1
ATOM 1219 O O . MET A 1 146 ? -12.760 -12.311 6.815 1.00 95.44 146 MET A O 1
ATOM 1223 N N . LYS A 1 14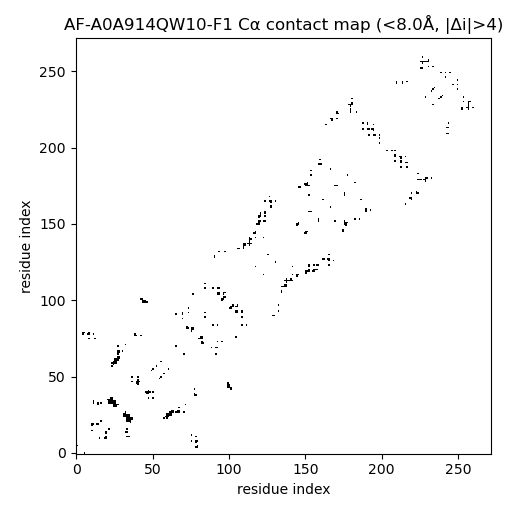7 ? -13.797 -11.924 4.848 1.00 95.06 147 LYS A N 1
ATOM 1224 C CA . LYS A 1 147 ? -15.112 -12.436 5.257 1.00 95.06 147 LYS A CA 1
ATOM 1225 C C . LYS A 1 147 ? -15.106 -13.937 5.503 1.00 95.06 147 LYS A C 1
ATOM 1227 O O . LYS A 1 147 ? -15.534 -14.377 6.567 1.00 95.06 147 LYS A O 1
ATOM 1232 N N . GLU A 1 148 ? -14.592 -14.712 4.553 1.00 94.81 148 GLU A N 1
ATOM 1233 C CA . GLU A 1 148 ? -14.582 -16.178 4.624 1.00 94.81 148 GLU A CA 1
ATOM 1234 C C . GLU A 1 148 ? -13.739 -16.693 5.795 1.00 94.81 148 GLU A C 1
ATOM 1236 O O . GLU A 1 148 ? -14.159 -17.597 6.515 1.00 94.81 148 GLU A O 1
ATOM 1241 N N . LYS A 1 149 ? -12.573 -16.081 6.027 1.00 94.88 149 LYS A N 1
ATOM 1242 C CA . LYS A 1 149 ? -11.634 -16.485 7.084 1.00 94.88 149 LYS A CA 1
ATOM 1243 C C . LYS A 1 149 ? -11.798 -15.688 8.386 1.00 94.88 149 LYS A C 1
ATOM 1245 O O . LYS A 1 149 ? -11.053 -15.928 9.331 1.00 94.88 149 LYS A O 1
ATOM 1250 N N . ARG A 1 150 ? -12.745 -14.740 8.441 1.00 95.56 150 ARG A N 1
ATOM 1251 C CA . ARG A 1 150 ? -12.980 -13.815 9.570 1.00 95.56 150 ARG A CA 1
ATOM 1252 C C . ARG A 1 150 ? -11.697 -13.128 10.057 1.00 95.56 150 ARG A C 1
ATOM 1254 O O . ARG A 1 150 ? -11.392 -13.123 11.248 1.00 95.56 150 ARG A O 1
ATOM 1261 N N . ILE A 1 151 ? -10.925 -12.578 9.121 1.00 95.56 151 ILE A N 1
ATOM 1262 C CA . ILE A 1 151 ? -9.598 -12.018 9.403 1.00 95.56 151 ILE A CA 1
ATOM 1263 C C . ILE A 1 151 ? -9.713 -10.732 10.221 1.00 95.56 151 ILE A C 1
ATOM 1265 O O . ILE A 1 151 ? -10.283 -9.743 9.766 1.00 95.56 151 ILE A O 1
ATOM 1269 N N . ASN A 1 152 ? -9.080 -10.728 11.392 1.00 95.25 152 ASN A N 1
ATOM 1270 C CA . ASN A 1 152 ? -8.902 -9.543 12.217 1.00 95.25 152 ASN A CA 1
ATOM 1271 C C . ASN A 1 152 ? -7.508 -8.926 11.988 1.00 95.25 152 ASN A C 1
ATOM 1273 O O . ASN A 1 152 ? -6.496 -9.475 12.429 1.00 95.25 152 ASN A O 1
ATOM 1277 N N . LEU A 1 153 ? -7.449 -7.775 11.311 1.00 95.94 153 LEU A N 1
ATOM 1278 C CA . LEU A 1 153 ? -6.183 -7.127 10.937 1.00 95.94 153 LEU A CA 1
ATOM 1279 C C . LEU A 1 153 ? -5.416 -6.541 12.128 1.00 95.94 153 LEU A C 1
ATOM 1281 O O . LEU A 1 153 ? -4.189 -6.484 12.081 1.00 95.94 153 LEU A O 1
ATOM 1285 N N . ILE A 1 154 ? -6.099 -6.171 13.217 1.00 96.06 154 ILE A N 1
ATOM 1286 C CA . ILE A 1 154 ? -5.427 -5.598 14.396 1.00 96.06 154 ILE A CA 1
ATOM 1287 C C . ILE A 1 154 ? -4.658 -6.636 15.230 1.00 96.06 154 ILE A C 1
ATOM 1289 O O . ILE A 1 154 ? -3.938 -6.283 16.160 1.00 96.06 154 ILE A O 1
ATOM 1293 N N . GLU A 1 155 ? -4.803 -7.923 14.901 1.00 95.31 155 GLU A N 1
ATOM 1294 C CA . GLU A 1 155 ? -4.032 -9.032 15.480 1.00 95.31 155 GLU A CA 1
ATOM 1295 C C . GLU A 1 155 ? -2.807 -9.412 14.638 1.00 95.31 155 GLU A C 1
ATOM 1297 O O . GLU A 1 155 ? -2.156 -10.422 14.922 1.00 95.31 155 GLU A O 1
ATOM 1302 N N . SER A 1 156 ? -2.520 -8.665 13.571 1.00 95.50 156 SER A N 1
ATOM 1303 C CA . SER A 1 156 ? -1.287 -8.821 12.803 1.00 95.50 156 SER A CA 1
ATOM 1304 C C . SER A 1 156 ? -0.087 -8.348 13.624 1.00 95.50 156 SER A C 1
ATOM 1306 O O . SER A 1 156 ? -0.155 -7.327 14.311 1.00 95.50 156 SER A O 1
ATOM 1308 N N . ASN A 1 157 ? 1.032 -9.066 13.516 1.00 93.38 157 ASN A N 1
ATOM 1309 C CA . ASN A 1 157 ? 2.256 -8.748 14.254 1.00 93.38 157 ASN A CA 1
ATOM 1310 C C . ASN A 1 157 ? 2.823 -7.363 13.904 1.00 93.38 157 ASN A C 1
ATOM 1312 O O . ASN A 1 157 ? 3.466 -6.755 14.750 1.00 93.38 157 ASN A O 1
ATOM 1316 N N . GLY A 1 158 ? 2.576 -6.873 12.685 1.00 93.62 158 GLY A N 1
ATOM 1317 C CA . GLY A 1 158 ? 3.064 -5.574 12.209 1.00 93.62 158 GLY A CA 1
ATOM 1318 C C . GLY A 1 158 ? 2.097 -4.406 12.418 1.00 93.62 158 GLY A C 1
ATOM 1319 O O . GLY A 1 158 ? 2.374 -3.309 11.946 1.00 93.62 158 GLY A O 1
ATOM 1320 N N . PHE A 1 159 ? 0.942 -4.612 13.068 1.00 96.69 159 PHE A N 1
ATOM 1321 C CA . PHE A 1 159 ? -0.079 -3.561 13.201 1.00 96.69 159 PHE A CA 1
ATOM 1322 C C . PHE A 1 159 ? 0.442 -2.317 13.931 1.00 96.69 159 PHE A C 1
ATOM 1324 O O . PHE A 1 159 ? 0.074 -1.195 13.604 1.00 96.69 159 PHE A O 1
ATOM 1331 N N . MET A 1 160 ? 1.324 -2.491 14.916 1.00 96.31 160 MET A N 1
ATOM 1332 C CA . MET A 1 160 ? 1.817 -1.374 15.724 1.00 96.31 160 MET A CA 1
ATOM 1333 C C . MET A 1 160 ? 2.825 -0.490 14.967 1.00 96.31 160 MET A C 1
ATOM 1335 O O . MET A 1 160 ? 3.222 0.557 15.478 1.00 96.31 160 MET A O 1
ATOM 1339 N N . GLU A 1 161 ? 3.261 -0.917 13.785 1.00 94.19 161 GLU A N 1
ATOM 1340 C CA . GLU A 1 161 ? 4.268 -0.283 12.937 1.00 94.19 161 GLU A CA 1
ATOM 1341 C C . GLU A 1 161 ? 3.662 0.362 11.683 1.00 94.19 161 GLU A C 1
ATOM 1343 O O . GLU A 1 161 ? 4.380 1.038 10.950 1.00 94.19 161 GLU A O 1
ATOM 1348 N N . THR A 1 162 ? 2.362 0.184 11.435 1.00 95.00 162 THR A N 1
ATOM 1349 C CA . THR A 1 162 ? 1.698 0.684 10.221 1.00 95.00 162 THR A CA 1
ATOM 1350 C C . THR A 1 162 ? 1.575 2.198 10.211 1.00 95.00 162 THR A C 1
ATOM 1352 O O . THR A 1 162 ? 1.492 2.833 11.270 1.00 95.00 162 THR A O 1
ATOM 1355 N N . SER A 1 163 ? 1.456 2.780 9.018 1.00 94.25 163 SER A N 1
ATOM 1356 C CA . SER A 1 163 ? 1.138 4.198 8.883 1.00 94.25 163 SER A CA 1
ATOM 1357 C C . SER A 1 163 ? -0.295 4.521 9.305 1.00 94.25 163 SER A C 1
ATOM 1359 O O . SER A 1 163 ? -1.184 3.666 9.377 1.00 94.25 163 SER A O 1
ATOM 1361 N N . LYS A 1 164 ? -0.534 5.816 9.528 1.00 94.31 164 LYS A N 1
ATOM 1362 C CA . LYS A 1 164 ? -1.867 6.369 9.780 1.00 94.31 164 LYS A CA 1
ATOM 1363 C C . LYS A 1 164 ? -2.860 6.015 8.667 1.00 94.31 164 LYS A C 1
ATOM 1365 O O . LYS A 1 164 ? -3.989 5.635 8.963 1.00 94.31 164 LYS A O 1
ATOM 1370 N N . SER A 1 165 ? -2.425 6.073 7.405 1.00 93.50 165 SER A N 1
ATOM 1371 C CA . SER A 1 165 ? -3.263 5.760 6.237 1.00 93.50 165 SER A CA 1
ATOM 1372 C C . SER A 1 165 ? -3.789 4.322 6.282 1.00 93.50 165 SER A C 1
ATOM 1374 O O . SER A 1 165 ? -4.974 4.071 6.051 1.00 93.50 165 SER A O 1
ATOM 1376 N N . THR A 1 166 ? -2.943 3.370 6.678 1.00 94.62 166 THR A N 1
ATOM 1377 C CA . THR A 1 166 ? -3.347 1.972 6.863 1.00 94.62 166 THR A CA 1
ATOM 1378 C C . THR A 1 166 ? -4.374 1.819 7.981 1.00 94.62 166 THR A C 1
ATOM 1380 O O . THR A 1 166 ? -5.393 1.152 7.790 1.00 94.62 166 THR A O 1
ATOM 1383 N N . VAL A 1 167 ? -4.172 2.479 9.127 1.00 96.00 167 VAL A N 1
ATOM 1384 C CA . VAL A 1 167 ? -5.149 2.452 10.229 1.00 96.00 167 VAL A CA 1
ATOM 1385 C C . VAL A 1 167 ? -6.485 3.055 9.793 1.00 96.00 167 VAL A C 1
ATOM 1387 O O . VAL A 1 167 ? -7.535 2.469 10.060 1.00 96.00 167 VAL A O 1
ATOM 1390 N N . GLU A 1 168 ? -6.464 4.171 9.062 1.00 94.25 168 GLU A N 1
ATOM 1391 C CA . GLU A 1 168 ? -7.667 4.787 8.498 1.00 94.25 168 GLU A CA 1
ATOM 1392 C C . GLU A 1 168 ? -8.445 3.839 7.586 1.00 94.25 168 GLU A C 1
ATOM 1394 O O . GLU A 1 168 ? -9.672 3.756 7.668 1.00 94.25 168 GLU A O 1
ATOM 1399 N N . LYS A 1 169 ? -7.750 3.096 6.724 1.00 92.25 169 LYS A N 1
ATOM 1400 C CA . LYS A 1 169 ? -8.385 2.088 5.870 1.00 92.25 169 LYS A CA 1
ATOM 1401 C C . LYS A 1 169 ? -9.041 0.997 6.700 1.00 92.25 169 LYS A C 1
ATOM 1403 O O . LYS A 1 169 ? -10.201 0.676 6.457 1.00 92.25 169 LYS A O 1
ATOM 1408 N N . ILE A 1 170 ? -8.339 0.482 7.711 1.00 94.75 170 ILE A N 1
ATOM 1409 C CA . ILE A 1 170 ? -8.854 -0.566 8.600 1.00 94.75 170 ILE A CA 1
ATOM 1410 C C . ILE A 1 170 ? -10.119 -0.096 9.323 1.00 94.75 170 ILE A C 1
ATOM 1412 O O . ILE A 1 170 ? -11.096 -0.843 9.379 1.00 94.75 170 ILE A O 1
ATOM 1416 N N . VAL A 1 171 ? -10.157 1.138 9.841 1.00 95.31 171 VAL A N 1
ATOM 1417 C CA . VAL A 1 171 ? -11.369 1.644 10.506 1.00 95.31 171 VAL A CA 1
ATOM 1418 C C . VAL A 1 171 ? -12.514 1.908 9.533 1.00 95.31 171 VAL A C 1
ATOM 1420 O O . VAL A 1 171 ? -13.669 1.783 9.930 1.00 95.31 171 VAL A O 1
ATOM 1423 N N . LYS A 1 172 ? -12.237 2.217 8.266 1.00 93.69 172 LYS A N 1
ATOM 1424 C CA . LYS A 1 172 ? -13.273 2.412 7.242 1.00 93.69 172 LYS A CA 1
ATOM 1425 C C . LYS A 1 172 ? -13.897 1.094 6.766 1.00 93.69 172 LYS A C 1
ATOM 1427 O O . LYS A 1 172 ? -14.984 1.127 6.193 1.00 93.69 172 LYS A O 1
ATOM 1432 N N . LEU A 1 173 ? -13.272 -0.058 7.037 1.00 92.38 173 LEU A N 1
ATOM 1433 C CA . LEU A 1 173 ? -13.831 -1.364 6.679 1.00 92.38 173 LEU A CA 1
ATOM 1434 C C . LEU A 1 173 ? -15.192 -1.608 7.343 1.00 92.38 173 LEU A C 1
ATOM 1436 O O . LEU A 1 173 ? -15.408 -1.368 8.537 1.00 92.38 173 LEU A O 1
ATOM 1440 N N . GLU A 1 174 ? -16.120 -2.157 6.565 1.00 87.94 174 GLU A N 1
ATOM 1441 C CA . GLU A 1 174 ? -17.424 -2.577 7.072 1.00 87.94 174 GLU A CA 1
ATOM 1442 C C . GLU A 1 174 ? -17.269 -3.741 8.065 1.00 87.94 174 GLU A C 1
ATOM 1444 O O . GLU A 1 174 ? -17.687 -3.637 9.228 1.00 87.94 174 GLU A O 1
ATOM 1449 N N . ASP A 1 175 ? -16.557 -4.781 7.623 1.00 89.50 175 ASP A N 1
ATOM 1450 C CA . ASP A 1 175 ? -16.338 -6.044 8.319 1.00 89.50 175 ASP A CA 1
ATOM 1451 C C . ASP A 1 175 ? -14.931 -6.115 8.940 1.00 89.50 175 ASP A C 1
ATOM 1453 O O . ASP A 1 175 ? -13.954 -6.455 8.276 1.00 89.50 175 ASP A O 1
ATOM 1457 N N . ARG A 1 176 ? -14.827 -5.794 10.237 1.00 89.06 176 ARG A N 1
ATOM 1458 C CA . ARG A 1 176 ? -13.549 -5.768 10.988 1.00 89.06 176 ARG A CA 1
ATOM 1459 C C . ARG A 1 176 ? -13.294 -7.013 11.851 1.00 89.06 176 ARG A C 1
ATOM 1461 O O . ARG A 1 176 ? -12.199 -7.179 12.371 1.00 89.06 176 ARG A O 1
ATOM 1468 N N . PHE A 1 177 ? -14.304 -7.871 12.026 1.00 92.94 177 PHE A N 1
ATOM 1469 C CA . PHE A 1 177 ? -14.254 -9.110 12.829 1.00 92.94 177 PHE A CA 1
ATOM 1470 C C . PHE A 1 177 ? -13.684 -8.954 14.252 1.00 92.94 177 PHE A C 1
ATOM 1472 O O . PHE A 1 177 ? -13.157 -9.903 14.828 1.00 92.94 177 PHE A O 1
ATOM 1479 N N . VAL A 1 178 ? -13.851 -7.771 14.845 1.00 95.06 178 VAL A N 1
ATOM 1480 C CA . VAL A 1 178 ? -13.426 -7.431 16.204 1.00 95.06 178 VAL A CA 1
ATOM 1481 C C . VAL A 1 178 ? -14.473 -6.538 16.870 1.00 95.06 178 VAL A C 1
ATOM 1483 O O . VAL A 1 178 ? -15.234 -5.862 16.175 1.00 95.06 178 VAL A O 1
ATOM 1486 N N . SER A 1 179 ? -14.548 -6.555 18.205 1.00 95.00 179 SER A N 1
ATOM 1487 C CA . SER A 1 179 ? -15.409 -5.620 18.934 1.00 95.00 179 SER A CA 1
ATOM 1488 C C . SER A 1 179 ? -14.883 -4.189 18.806 1.00 95.00 179 SER A C 1
ATOM 1490 O O . SER A 1 179 ? -13.675 -3.972 18.685 1.00 95.00 179 SER A O 1
ATOM 1492 N N . GLU A 1 180 ? -15.781 -3.203 18.829 1.00 94.25 180 GLU A N 1
ATOM 1493 C CA . GLU A 1 180 ? -15.374 -1.797 18.724 1.00 94.25 180 GLU A CA 1
ATOM 1494 C C . GLU A 1 180 ? -14.505 -1.373 19.909 1.00 94.25 180 GLU A C 1
ATOM 1496 O O . GLU A 1 180 ? -13.597 -0.570 19.730 1.00 94.25 180 GLU A O 1
ATOM 1501 N N . GLU A 1 181 ? -14.735 -1.937 21.097 1.00 95.00 181 GLU A N 1
ATOM 1502 C CA . GLU A 1 181 ? -13.926 -1.675 22.288 1.00 95.00 181 GLU A CA 1
ATOM 1503 C C . GLU A 1 181 ? -12.468 -2.085 22.060 1.00 95.00 181 GLU A C 1
ATOM 1505 O O . GLU A 1 181 ? -11.577 -1.242 22.136 1.00 95.00 181 GLU A O 1
ATOM 1510 N N . LYS A 1 182 ? -12.235 -3.347 21.668 1.00 96.25 182 LYS A N 1
ATOM 1511 C CA . LYS A 1 182 ? -10.886 -3.871 21.410 1.00 96.25 182 LYS A CA 1
ATOM 1512 C C . LYS A 1 182 ? -10.221 -3.137 20.245 1.00 96.25 182 LYS A C 1
ATOM 1514 O O . LYS A 1 182 ? -9.015 -2.908 20.268 1.00 96.25 182 LYS A O 1
ATOM 1519 N N . LEU A 1 183 ? -10.996 -2.756 19.226 1.00 96.56 183 LEU A N 1
ATOM 1520 C CA . LEU A 1 183 ? -10.507 -1.935 18.120 1.00 96.56 183 LEU A CA 1
ATOM 1521 C C . LEU A 1 183 ? -10.006 -0.573 18.619 1.00 96.56 183 LEU A C 1
ATOM 1523 O O . LEU A 1 183 ? -8.895 -0.172 18.280 1.00 96.56 183 LEU A O 1
ATOM 1527 N N . PHE A 1 184 ? -10.813 0.130 19.416 1.00 96.06 184 PHE A N 1
ATOM 1528 C CA . PHE A 1 184 ? -10.476 1.465 19.902 1.00 96.06 184 PHE A CA 1
ATOM 1529 C C . PHE A 1 184 ? -9.297 1.447 20.877 1.00 96.06 184 PHE A C 1
ATOM 1531 O O . PHE A 1 184 ? -8.401 2.277 20.743 1.00 96.06 184 PHE A O 1
ATOM 1538 N N . GLU A 1 185 ? -9.243 0.473 21.791 1.00 95.94 185 GLU A N 1
ATOM 1539 C CA . GLU A 1 185 ? -8.082 0.249 22.664 1.00 95.94 185 GLU A CA 1
ATOM 1540 C C . GLU A 1 185 ? -6.802 0.093 21.839 1.00 95.94 185 GLU A C 1
ATOM 1542 O O . GLU A 1 185 ? -5.828 0.813 22.055 1.00 95.94 185 GLU A O 1
ATOM 1547 N N . LYS A 1 186 ? -6.824 -0.786 20.829 1.00 97.31 186 LYS A N 1
ATOM 1548 C CA . LYS A 1 186 ? -5.645 -1.068 20.005 1.00 97.31 186 LYS A CA 1
ATOM 1549 C C . LYS A 1 186 ? -5.195 0.130 19.172 1.00 97.31 186 LYS A C 1
ATOM 1551 O O . LYS A 1 186 ? -3.999 0.368 19.026 1.00 97.31 186 LYS A O 1
ATOM 1556 N N . ILE A 1 187 ? -6.138 0.895 18.632 1.00 97.00 187 ILE A N 1
ATOM 1557 C CA . ILE A 1 187 ? -5.847 2.120 17.876 1.00 97.00 187 ILE A CA 1
ATOM 1558 C C . ILE A 1 187 ? -5.268 3.200 18.789 1.00 97.00 187 ILE A C 1
ATOM 1560 O O . ILE A 1 187 ? -4.345 3.909 18.391 1.00 97.00 187 ILE A O 1
ATOM 1564 N N . TYR A 1 188 ? -5.775 3.312 20.017 1.00 96.31 188 TYR A N 1
ATOM 1565 C CA . TYR A 1 188 ? -5.212 4.221 21.004 1.00 96.31 188 TYR A CA 1
ATOM 1566 C C . TYR A 1 188 ? -3.775 3.826 21.370 1.00 96.31 188 TYR A C 1
ATOM 1568 O O . TYR A 1 188 ? -2.894 4.682 21.351 1.00 96.31 188 TYR A O 1
ATOM 1576 N N . GLU A 1 189 ? -3.511 2.539 21.630 1.00 96.75 189 GLU A N 1
ATOM 1577 C CA . GLU A 1 189 ? -2.150 2.027 21.859 1.00 96.75 189 GLU A CA 1
ATOM 1578 C C . GLU A 1 189 ? -1.220 2.338 20.676 1.00 96.75 189 GLU A C 1
ATOM 1580 O O . GLU A 1 189 ? -0.074 2.749 20.873 1.00 96.75 189 GLU A O 1
ATOM 1585 N N . TRP A 1 190 ? -1.704 2.156 19.441 1.00 97.81 190 TRP A N 1
ATOM 1586 C CA . TRP A 1 190 ? -0.954 2.504 18.234 1.00 97.81 190 TRP A CA 1
ATOM 1587 C C . TRP A 1 190 ? -0.614 3.999 18.213 1.00 97.81 190 TRP A C 1
ATOM 1589 O O . TRP A 1 190 ? 0.558 4.349 18.081 1.00 97.81 190 TRP A O 1
ATOM 1599 N N . ALA A 1 191 ? -1.595 4.882 18.421 1.00 96.88 191 ALA A N 1
ATOM 1600 C CA . ALA A 1 191 ? -1.379 6.330 18.407 1.00 96.88 191 ALA A CA 1
ATOM 1601 C C . ALA A 1 191 ? -0.422 6.784 19.517 1.00 96.88 191 ALA A C 1
ATOM 1603 O O . ALA A 1 191 ? 0.448 7.624 19.287 1.00 96.88 191 ALA A O 1
ATOM 1604 N N . GLU A 1 192 ? -0.528 6.188 20.706 1.00 95.31 192 GLU A N 1
ATOM 1605 C CA . GLU A 1 192 ? 0.393 6.438 21.811 1.00 95.31 192 GLU A CA 1
ATOM 1606 C C . GLU A 1 192 ? 1.830 6.034 21.451 1.00 95.31 192 GLU A C 1
ATOM 1608 O O . GLU A 1 192 ? 2.768 6.800 21.689 1.00 95.31 192 GLU A O 1
ATOM 1613 N N . LYS A 1 193 ? 2.017 4.866 20.824 1.00 95.50 193 LYS A N 1
ATOM 1614 C CA . LYS A 1 193 ? 3.330 4.410 20.350 1.00 95.50 193 LYS A CA 1
ATOM 1615 C C . LYS A 1 193 ? 3.904 5.340 19.277 1.00 95.50 193 LYS A C 1
ATOM 1617 O O . LYS A 1 193 ? 5.079 5.697 19.370 1.00 95.50 193 LYS A O 1
ATOM 1622 N N . GLN A 1 194 ? 3.103 5.755 18.291 1.00 94.06 194 GLN A N 1
ATOM 1623 C CA . GLN A 1 194 ? 3.547 6.682 17.240 1.00 94.06 194 GLN A CA 1
ATOM 1624 C C . GLN A 1 194 ? 3.949 8.042 17.818 1.00 94.06 194 GLN A C 1
ATOM 1626 O O . GLN A 1 194 ? 4.991 8.589 17.454 1.00 94.06 194 GLN A O 1
ATOM 1631 N N . ALA A 1 195 ? 3.169 8.561 18.769 1.00 92.38 195 ALA A N 1
ATOM 1632 C CA . ALA A 1 195 ? 3.500 9.793 19.465 1.00 92.38 195 ALA A CA 1
ATOM 1633 C C . ALA A 1 195 ? 4.828 9.644 20.232 1.00 92.38 195 ALA A C 1
ATOM 1635 O O . ALA A 1 195 ? 5.773 10.387 19.967 1.00 92.38 195 ALA A O 1
ATOM 1636 N N . LYS A 1 196 ? 4.970 8.620 21.085 1.00 91.31 196 LYS A N 1
ATOM 1637 C CA . LYS A 1 196 ? 6.211 8.357 21.842 1.00 91.31 196 LYS A CA 1
ATOM 1638 C C . LYS A 1 196 ? 7.443 8.208 20.940 1.00 91.31 196 LYS A C 1
ATOM 1640 O O . LYS A 1 196 ? 8.508 8.715 21.280 1.00 91.31 196 LYS A O 1
ATOM 1645 N N . LYS A 1 197 ? 7.306 7.576 19.770 1.00 89.38 197 LYS A N 1
ATOM 1646 C CA . LYS A 1 197 ? 8.390 7.488 18.780 1.00 89.38 197 LYS A CA 1
ATOM 1647 C C . LYS A 1 197 ? 8.821 8.879 18.296 1.00 89.38 197 LYS A C 1
ATOM 1649 O O . LYS A 1 197 ? 9.998 9.219 18.391 1.00 89.38 197 LYS A O 1
ATOM 1654 N N . LYS A 1 198 ? 7.866 9.724 17.892 1.00 86.31 198 LYS A N 1
ATOM 1655 C CA . LYS A 1 198 ? 8.142 11.116 17.492 1.00 86.31 198 LYS A CA 1
ATOM 1656 C C . LYS A 1 198 ? 8.752 11.944 18.625 1.00 86.31 198 LYS A C 1
ATOM 1658 O O . LYS A 1 198 ? 9.586 12.796 18.354 1.00 86.31 198 LYS A O 1
ATOM 1663 N N . GLN A 1 199 ? 8.375 11.680 19.880 1.00 83.75 199 GLN A N 1
ATOM 1664 C CA . GLN A 1 199 ? 8.989 12.322 21.047 1.00 83.75 199 GLN A CA 1
ATOM 1665 C C . GLN A 1 199 ? 10.486 12.026 21.114 1.00 83.75 199 GLN A C 1
ATOM 1667 O O . GLN A 1 199 ? 11.279 12.952 21.246 1.00 83.75 199 GLN A O 1
ATOM 1672 N N . SER A 1 200 ? 10.866 10.750 20.987 1.00 80.88 200 SER A N 1
ATOM 1673 C CA . SER A 1 200 ? 12.270 10.325 21.046 1.00 80.88 200 SER A CA 1
ATOM 1674 C C . SER A 1 200 ? 13.123 10.839 19.884 1.00 80.88 200 SER A C 1
ATOM 1676 O O . SER A 1 200 ? 14.335 10.960 20.025 1.00 80.88 200 SER A O 1
ATOM 1678 N N . GLU A 1 201 ? 12.496 11.159 18.754 1.00 83.19 201 GLU A N 1
ATOM 1679 C CA . GLU A 1 201 ? 13.154 11.705 17.563 1.00 83.19 201 GLU A CA 1
ATOM 1680 C C . GLU A 1 201 ? 13.224 13.248 17.580 1.00 83.19 201 GLU A C 1
ATOM 1682 O O . GLU A 1 201 ? 13.929 13.842 16.766 1.00 83.19 201 GLU A O 1
ATOM 1687 N N . SER A 1 202 ? 12.512 13.909 18.503 1.00 74.81 202 SER A N 1
ATOM 1688 C CA . SER A 1 202 ? 12.410 15.371 18.590 1.00 74.81 202 SER A CA 1
ATOM 1689 C C . SER A 1 202 ? 13.221 15.956 19.752 1.00 74.81 202 SER A C 1
ATOM 1691 O O . SER A 1 202 ? 13.212 15.418 20.854 1.00 74.81 202 SER A O 1
ATOM 1693 N N . ASN A 1 203 ? 13.842 17.120 19.535 1.00 67.75 203 ASN A N 1
ATOM 1694 C CA . ASN A 1 203 ? 14.485 17.926 20.586 1.00 67.75 203 ASN A CA 1
ATOM 1695 C C . ASN A 1 203 ? 13.546 19.031 21.134 1.00 67.75 203 ASN A C 1
ATOM 1697 O O . ASN A 1 203 ? 14.021 20.071 21.587 1.00 67.75 203 ASN A O 1
ATOM 1701 N N . GLU A 1 204 ? 12.219 18.873 21.030 1.00 72.12 204 GLU A N 1
ATOM 1702 C CA . GLU A 1 204 ? 11.255 19.908 21.444 1.00 72.12 204 GLU A CA 1
ATOM 1703 C C . GLU A 1 204 ? 11.212 20.059 22.978 1.00 72.12 204 GLU A C 1
ATOM 1705 O O . GLU A 1 204 ? 10.910 19.110 23.699 1.00 72.12 204 GLU A O 1
ATOM 1710 N N . GLU A 1 205 ? 11.438 21.279 23.484 1.00 62.25 205 GLU A N 1
ATOM 1711 C CA . GLU A 1 205 ? 11.361 21.606 24.922 1.00 62.25 205 GLU A CA 1
ATOM 1712 C C . GLU A 1 205 ? 9.934 21.487 25.499 1.00 62.25 205 GLU A C 1
ATOM 1714 O O . GLU A 1 205 ? 9.756 21.363 26.709 1.00 62.25 205 GLU A O 1
ATOM 1719 N N . THR A 1 206 ? 8.900 21.515 24.647 1.00 68.94 206 THR A N 1
ATOM 1720 C CA . THR A 1 206 ? 7.478 21.460 25.038 1.00 68.94 206 THR A CA 1
ATOM 1721 C C . THR A 1 206 ? 6.719 20.383 24.253 1.00 68.94 206 THR A C 1
ATOM 1723 O O . THR A 1 206 ? 5.800 20.656 23.485 1.00 68.94 206 THR A O 1
ATOM 1726 N N . TYR A 1 207 ? 7.098 19.119 24.446 1.00 78.56 207 TYR A N 1
ATOM 1727 C CA . TYR A 1 207 ? 6.375 17.983 23.872 1.00 78.56 207 TYR A CA 1
ATOM 1728 C C . TYR A 1 207 ? 5.167 17.596 24.747 1.00 78.56 207 TYR A C 1
ATOM 1730 O O . TYR A 1 207 ? 5.324 16.983 25.804 1.00 78.56 207 TYR A O 1
ATOM 1738 N N . ASN A 1 208 ? 3.945 17.920 24.310 1.00 88.69 208 ASN A N 1
ATOM 1739 C CA . ASN A 1 208 ? 2.722 17.413 24.943 1.00 88.69 208 ASN A CA 1
ATOM 1740 C C . ASN A 1 208 ? 2.256 16.118 24.263 1.00 88.69 208 ASN A C 1
ATOM 1742 O O . ASN A 1 208 ? 1.728 16.137 23.150 1.00 88.69 208 ASN A O 1
ATOM 1746 N N . LEU A 1 209 ? 2.414 14.991 24.960 1.00 88.50 209 LEU A N 1
ATOM 1747 C CA . LEU A 1 209 ? 2.042 13.668 24.455 1.00 88.50 209 LEU A CA 1
ATOM 1748 C C . LEU A 1 209 ? 0.551 13.566 24.096 1.00 88.50 209 LEU A C 1
ATOM 1750 O O . LEU A 1 209 ? 0.215 13.011 23.052 1.00 88.50 209 LEU A O 1
ATOM 1754 N N . ASN A 1 210 ? -0.336 14.140 24.910 1.00 91.38 210 ASN A N 1
ATOM 1755 C CA . ASN A 1 210 ? -1.780 14.056 24.687 1.00 91.38 210 ASN A CA 1
ATOM 1756 C C . ASN A 1 210 ? -2.204 14.797 23.413 1.00 91.38 210 ASN A C 1
ATOM 1758 O O . ASN A 1 210 ? -3.045 14.298 22.666 1.00 91.38 210 ASN A O 1
ATOM 1762 N N . ASP A 1 211 ? -1.586 15.944 23.121 1.00 90.06 211 ASP A N 1
ATOM 1763 C CA . ASP A 1 211 ? -1.869 16.701 21.896 1.00 90.06 211 ASP A CA 1
ATOM 1764 C C . ASP A 1 211 ? -1.415 15.931 20.649 1.00 90.06 211 ASP A C 1
ATOM 1766 O O . ASP A 1 211 ? -2.127 15.892 19.643 1.00 90.06 211 ASP A O 1
ATOM 1770 N N . LYS A 1 212 ? -0.263 15.250 20.722 1.00 91.38 212 LYS A N 1
ATOM 1771 C CA . LYS A 1 212 ? 0.244 14.426 19.616 1.00 91.38 212 LYS A CA 1
ATOM 1772 C C . LYS A 1 212 ? -0.631 13.191 19.399 1.00 91.38 212 LYS A C 1
ATOM 1774 O O . LYS A 1 212 ? -1.034 12.953 18.264 1.00 91.38 212 LYS A O 1
ATOM 1779 N N . ILE A 1 213 ? -1.026 12.480 20.459 1.00 93.75 213 ILE A N 1
ATOM 1780 C CA . ILE A 1 213 ? -1.989 11.365 20.362 1.00 93.75 213 ILE A CA 1
ATOM 1781 C C . ILE A 1 213 ? -3.295 11.841 19.724 1.00 93.75 213 ILE A C 1
ATOM 1783 O O . ILE A 1 213 ? -3.798 11.210 18.795 1.00 93.75 213 ILE A O 1
ATOM 1787 N N . LYS A 1 214 ? -3.832 12.975 20.189 1.00 92.56 214 LYS A N 1
ATOM 1788 C CA . LYS A 1 214 ? -5.053 13.550 19.625 1.00 92.56 214 LYS A CA 1
ATOM 1789 C C . LYS A 1 214 ? -4.887 13.831 18.133 1.00 92.56 214 LYS A C 1
ATOM 1791 O O . LYS A 1 214 ? -5.752 13.438 17.362 1.00 92.56 214 LYS A O 1
ATOM 1796 N N . SER A 1 215 ? -3.765 14.422 17.720 1.00 91.62 215 SER A N 1
ATOM 1797 C CA . SER A 1 215 ? -3.490 14.723 16.309 1.00 91.62 215 SER A CA 1
ATOM 1798 C C . SER A 1 215 ? -3.441 13.481 15.406 1.00 91.62 215 SER A C 1
ATOM 1800 O O . SER A 1 215 ? -3.948 13.530 14.284 1.00 91.62 215 SER A O 1
ATOM 1802 N N . GLU A 1 216 ? -2.912 12.354 15.899 1.00 92.62 216 GLU A N 1
ATOM 1803 C CA . GLU A 1 216 ? -2.928 11.080 15.165 1.00 92.62 216 GLU A CA 1
ATOM 1804 C C . GLU A 1 216 ? -4.352 10.537 15.010 1.00 92.62 216 GLU A C 1
ATOM 1806 O O . GLU A 1 216 ? -4.704 9.981 13.972 1.00 92.62 216 GLU A O 1
ATOM 1811 N N . LEU A 1 217 ? -5.194 10.721 16.029 1.00 94.38 217 LEU A N 1
ATOM 1812 C CA . LEU A 1 217 ? -6.530 10.136 16.083 1.00 94.38 217 LEU A CA 1
ATOM 1813 C C . LEU A 1 217 ? -7.627 11.006 15.457 1.00 94.38 217 LEU A C 1
ATOM 1815 O O . LEU A 1 217 ? -8.675 10.462 15.118 1.00 94.38 217 LEU A O 1
ATOM 1819 N N . THR A 1 218 ? -7.416 12.311 15.255 1.00 91.75 218 THR A N 1
ATOM 1820 C CA . THR A 1 218 ? -8.449 13.250 14.765 1.00 91.75 218 THR A CA 1
ATOM 1821 C C . THR A 1 218 ? -9.173 12.761 13.506 1.00 91.75 218 THR A C 1
ATOM 1823 O O . THR A 1 218 ? -10.395 12.838 13.431 1.00 91.75 218 THR A O 1
ATOM 1826 N N . GLU A 1 219 ? -8.441 12.222 12.529 1.00 91.06 219 GLU A N 1
ATOM 1827 C CA . GLU A 1 219 ? -9.008 11.740 11.254 1.00 91.06 219 GLU A CA 1
ATOM 1828 C C . GLU A 1 219 ? -9.551 10.301 11.347 1.00 91.06 219 GLU A C 1
ATOM 1830 O O . GLU A 1 219 ? -10.309 9.862 10.486 1.00 91.06 219 GLU A O 1
ATOM 1835 N N . ILE A 1 220 ? -9.217 9.575 12.416 1.00 94.62 220 ILE A N 1
ATOM 1836 C CA . ILE A 1 220 ? -9.596 8.173 12.642 1.00 94.62 220 ILE A CA 1
ATOM 1837 C C . ILE A 1 220 ? -10.879 8.081 13.483 1.00 94.62 220 ILE A C 1
ATOM 1839 O O . ILE A 1 220 ? -11.757 7.266 13.189 1.00 94.62 220 ILE A O 1
ATOM 1843 N N . LEU A 1 221 ? -11.013 8.929 14.511 1.00 93.69 221 LEU A N 1
ATOM 1844 C CA . LEU A 1 221 ? -12.126 8.929 15.470 1.00 93.69 221 LEU A CA 1
ATOM 1845 C C . LEU A 1 221 ? -13.524 8.941 14.826 1.00 93.69 221 LEU A C 1
ATOM 1847 O O . LEU A 1 221 ? -14.371 8.182 15.303 1.00 93.69 221 LEU A O 1
ATOM 1851 N N . PRO A 1 222 ? -13.794 9.698 13.740 1.00 93.38 222 PRO A N 1
ATOM 1852 C CA . PRO A 1 222 ? -15.112 9.701 13.099 1.00 93.38 222 PRO A CA 1
ATOM 1853 C C . PRO A 1 222 ? -15.566 8.332 12.566 1.00 93.38 222 PRO A C 1
ATOM 1855 O O . PRO A 1 222 ? -16.761 8.111 12.379 1.00 93.38 222 PRO A O 1
ATOM 1858 N N . PHE A 1 223 ? -14.634 7.402 12.330 1.00 94.56 223 PHE A N 1
ATOM 1859 C CA . PHE A 1 223 ? -14.913 6.059 11.808 1.00 94.56 223 PHE A CA 1
ATOM 1860 C C . PHE A 1 223 ? -15.054 4.989 12.910 1.00 94.56 223 PHE A C 1
ATOM 1862 O O . PHE A 1 223 ? -15.362 3.822 12.627 1.00 94.56 223 PHE A O 1
ATOM 1869 N N . ILE A 1 224 ? -14.856 5.364 14.177 1.00 94.25 224 ILE A N 1
ATOM 1870 C CA . ILE A 1 224 ? -15.069 4.489 15.333 1.00 94.25 224 ILE A CA 1
ATOM 1871 C C . ILE A 1 224 ? -16.559 4.456 15.681 1.00 94.25 224 ILE A C 1
ATOM 1873 O O . ILE A 1 224 ? -17.209 5.486 15.860 1.00 94.25 224 ILE A O 1
ATOM 1877 N N . ARG A 1 225 ? -17.136 3.253 15.798 1.00 92.94 225 ARG A N 1
ATOM 1878 C CA . ARG A 1 225 ? -18.586 3.091 15.987 1.00 92.94 225 ARG A CA 1
ATOM 1879 C C . ARG A 1 225 ? -18.927 3.042 17.477 1.00 92.94 225 ARG A C 1
ATOM 1881 O O . ARG A 1 225 ? -19.435 2.031 17.955 1.00 92.94 225 ARG A O 1
ATOM 1888 N N . PHE A 1 226 ? -18.709 4.145 18.202 1.00 91.31 226 PHE A N 1
ATOM 1889 C CA . PHE A 1 226 ? -18.937 4.232 19.659 1.00 91.31 226 PHE A CA 1
ATOM 1890 C C . PHE A 1 226 ? -20.324 3.739 20.105 1.00 91.31 226 PHE A C 1
ATOM 1892 O O . PHE A 1 226 ? -20.449 3.125 21.159 1.00 91.31 226 PHE A O 1
ATOM 1899 N N . LYS A 1 227 ? -21.357 3.913 19.267 1.00 90.12 227 LYS A N 1
ATOM 1900 C CA . LYS A 1 227 ? -22.726 3.417 19.510 1.00 90.12 227 LYS A CA 1
ATOM 1901 C C . LYS A 1 227 ? -22.822 1.903 19.739 1.00 90.12 227 LYS A C 1
ATOM 1903 O O . LYS A 1 227 ? -23.786 1.450 20.341 1.00 90.12 227 LYS A O 1
ATOM 1908 N N . LYS A 1 228 ? -21.868 1.122 19.224 1.00 90.62 228 LYS A N 1
ATOM 1909 C CA . LYS A 1 228 ? -21.829 -0.339 19.386 1.00 90.62 228 LYS A CA 1
ATOM 1910 C C . LYS A 1 228 ? -21.048 -0.784 20.628 1.00 90.62 228 LYS A C 1
ATOM 1912 O O . LYS A 1 228 ? -21.004 -1.979 20.895 1.00 90.62 228 LYS A O 1
ATOM 1917 N N . MET A 1 229 ? -20.422 0.143 21.356 1.00 92.81 229 MET A N 1
ATOM 1918 C CA . MET A 1 229 ? -19.647 -0.168 22.555 1.00 92.81 229 MET A CA 1
ATOM 1919 C C . MET A 1 229 ? -20.538 -0.27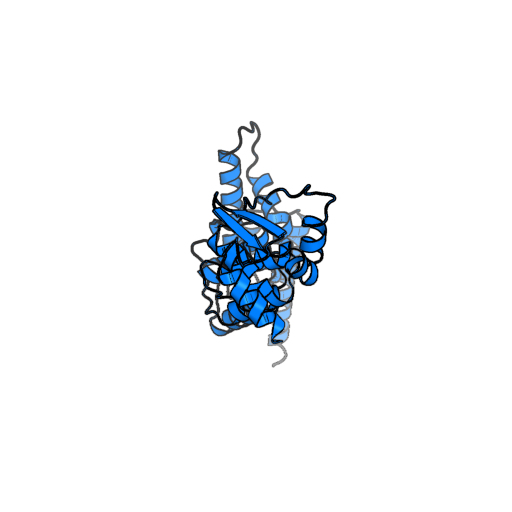0 23.796 1.00 92.81 229 MET A C 1
ATOM 1921 O O . MET A 1 229 ? -21.602 0.347 23.897 1.00 92.81 229 MET A O 1
ATOM 1925 N N . LYS A 1 230 ? -20.070 -1.013 24.798 1.00 90.56 230 LYS A N 1
ATOM 1926 C CA . LYS A 1 230 ? -20.696 -1.047 26.124 1.00 90.56 230 LYS A CA 1
ATOM 1927 C C . LYS A 1 230 ? -20.535 0.289 26.856 1.00 90.56 230 LYS A C 1
ATOM 1929 O O . LYS A 1 230 ? -19.469 0.894 26.854 1.00 90.56 230 LYS A O 1
ATOM 1934 N N . LEU A 1 231 ? -21.590 0.693 27.568 1.00 87.88 231 LEU A N 1
ATOM 1935 C CA . LEU A 1 231 ? -21.598 1.913 28.383 1.00 87.88 231 LEU A CA 1
ATOM 1936 C C . LEU A 1 231 ? -20.478 1.925 29.437 1.00 87.88 231 LEU A C 1
ATOM 1938 O O . LEU A 1 231 ? -19.779 2.926 29.539 1.00 87.88 231 LEU A O 1
ATOM 1942 N N . ASP A 1 232 ? -20.264 0.817 30.154 1.00 89.50 232 ASP A N 1
ATOM 1943 C CA . ASP A 1 232 ? -19.176 0.703 31.136 1.00 89.50 232 ASP A CA 1
ATOM 1944 C C . ASP A 1 232 ? -17.814 1.008 30.513 1.00 89.50 232 ASP A C 1
ATOM 1946 O O . ASP A 1 232 ? -17.049 1.770 31.088 1.00 89.50 232 ASP A O 1
ATOM 1950 N N . PHE A 1 233 ? -17.543 0.491 29.310 1.00 90.88 233 PHE A N 1
ATOM 1951 C CA . PHE A 1 233 ? -16.300 0.772 28.590 1.00 90.88 233 PHE A CA 1
ATOM 1952 C C . PHE A 1 233 ? -16.167 2.256 28.224 1.00 90.88 233 PHE A C 1
ATOM 1954 O O . PHE A 1 233 ? -15.095 2.839 28.370 1.00 90.88 233 PHE A O 1
ATOM 1961 N N . LEU A 1 234 ? -17.252 2.902 27.781 1.00 88.25 234 LEU A N 1
ATOM 1962 C CA . LEU A 1 234 ? -17.224 4.339 27.502 1.00 88.25 234 LEU A CA 1
ATOM 1963 C C . LEU A 1 234 ? -16.911 5.153 28.765 1.00 88.25 234 LEU A C 1
ATOM 1965 O O . LEU A 1 234 ? -16.095 6.071 28.721 1.00 88.25 234 LEU A O 1
ATOM 1969 N N . ILE A 1 235 ? -17.529 4.806 29.894 1.00 86.81 235 ILE A N 1
ATOM 1970 C CA . ILE A 1 235 ? -17.321 5.509 31.165 1.00 86.81 235 ILE A CA 1
ATOM 1971 C C . ILE A 1 235 ? -15.901 5.285 31.693 1.00 86.81 235 ILE A C 1
ATOM 1973 O O . ILE A 1 235 ? -15.289 6.226 32.187 1.00 86.81 235 ILE A O 1
ATOM 1977 N N . THR A 1 236 ? -15.364 4.068 31.600 1.00 89.62 236 THR A N 1
ATOM 1978 C CA . THR A 1 236 ? -14.040 3.764 32.155 1.00 89.62 236 THR A CA 1
ATOM 1979 C C . THR A 1 236 ? -12.904 4.211 31.246 1.00 89.62 236 THR A C 1
ATOM 1981 O O . THR A 1 236 ? -11.946 4.794 31.738 1.00 89.62 236 THR A O 1
ATOM 1984 N N . PHE A 1 237 ? -12.996 3.977 29.936 1.00 88.25 237 PHE A N 1
ATOM 1985 C CA . PHE A 1 237 ? -11.881 4.184 29.009 1.00 88.25 237 PHE A CA 1
ATOM 1986 C C . PHE A 1 237 ? -11.999 5.480 28.200 1.00 88.25 237 PHE A C 1
ATOM 1988 O O . PHE A 1 237 ? -11.018 6.212 28.056 1.00 88.25 237 PHE A O 1
ATOM 1995 N N . VAL A 1 238 ? -13.184 5.782 27.654 1.00 83.31 238 VAL A N 1
ATOM 1996 C CA . VAL A 1 238 ? -13.374 6.948 26.766 1.00 83.31 238 VAL A CA 1
ATOM 1997 C C . VAL A 1 238 ? -13.390 8.253 27.560 1.00 83.31 238 VAL A C 1
ATOM 1999 O O . VAL A 1 238 ? -12.758 9.221 27.142 1.00 83.31 238 VAL A O 1
ATOM 2002 N N . VAL A 1 239 ? -14.048 8.280 28.724 1.00 84.19 239 VAL A N 1
ATOM 2003 C CA . VAL A 1 239 ? -14.070 9.466 29.600 1.00 84.19 239 VAL A CA 1
ATOM 2004 C C . VAL A 1 239 ? -12.698 9.736 30.223 1.00 84.19 239 VAL A C 1
ATOM 2006 O O . VAL A 1 239 ? -12.288 10.894 30.283 1.00 84.19 239 VAL A O 1
ATOM 2009 N N . GLU A 1 240 ? -11.955 8.698 30.624 1.00 89.44 240 GLU A N 1
ATOM 2010 C CA . GLU A 1 240 ? -10.562 8.838 31.085 1.00 89.44 240 GLU A CA 1
ATOM 2011 C C . GLU A 1 240 ? -9.695 9.525 30.015 1.00 89.44 240 GLU A C 1
ATOM 2013 O O . GLU A 1 240 ? -8.897 10.412 30.312 1.00 89.44 240 GLU A O 1
ATOM 2018 N N . LYS A 1 241 ? -9.922 9.184 28.743 1.00 89.50 241 LYS A N 1
ATOM 2019 C CA . LYS A 1 241 ? -9.255 9.784 27.578 1.00 89.50 241 LYS A CA 1
ATOM 2020 C C . LYS A 1 241 ? -10.029 10.979 27.023 1.00 89.50 241 LYS A C 1
ATOM 2022 O O . LYS A 1 241 ? -9.944 11.294 25.837 1.00 89.50 241 LYS A O 1
ATOM 2027 N N . GLY A 1 242 ? -10.751 11.684 27.894 1.00 84.62 242 GLY A N 1
ATOM 2028 C CA . GLY A 1 242 ? -11.613 12.806 27.538 1.00 84.62 242 GLY A CA 1
ATOM 2029 C C . GLY A 1 242 ? -10.894 13.942 26.809 1.00 84.62 242 GLY A C 1
ATOM 2030 O O . GLY A 1 242 ? -11.539 14.670 26.070 1.00 84.62 242 GLY A O 1
ATOM 2031 N N . PHE A 1 243 ? -9.563 14.056 26.921 1.00 89.31 243 PHE A N 1
ATOM 2032 C CA . PHE A 1 243 ? -8.762 15.021 26.153 1.00 89.31 243 PHE A CA 1
ATOM 2033 C C . PHE A 1 243 ? -8.898 14.851 24.627 1.00 89.31 243 PHE A C 1
ATOM 2035 O O . PHE A 1 243 ? -8.730 15.821 23.880 1.00 89.31 243 PHE A O 1
ATOM 2042 N N . LEU A 1 244 ? -9.234 13.643 24.158 1.00 89.00 244 LEU A N 1
ATOM 2043 C CA . LEU A 1 244 ? -9.476 13.346 22.745 1.00 89.00 244 LEU A CA 1
ATOM 2044 C C . LEU A 1 244 ? -10.719 14.054 22.196 1.00 89.00 244 LEU A C 1
ATOM 2046 O O . LEU A 1 244 ? -10.797 14.297 20.996 1.00 89.00 244 LEU A O 1
ATOM 2050 N N . PHE A 1 245 ? -11.652 14.440 23.064 1.00 89.38 245 PHE A N 1
ATOM 2051 C CA . PHE A 1 245 ? -12.980 14.904 22.690 1.00 89.38 245 PHE A CA 1
ATOM 2052 C C . PHE A 1 245 ? -13.294 16.254 23.338 1.00 89.38 245 PHE A C 1
ATOM 2054 O O . PHE A 1 245 ? -12.783 16.621 24.394 1.00 89.38 245 PHE A O 1
ATOM 2061 N N . SER A 1 246 ? -14.173 17.019 22.714 1.00 88.19 246 SER A N 1
ATOM 2062 C CA . SER A 1 246 ? -14.864 18.114 23.381 1.00 88.19 246 SER A CA 1
ATOM 2063 C C . SER A 1 246 ? -15.931 17.572 24.337 1.00 88.19 246 SER A C 1
ATOM 2065 O O . SER A 1 246 ? -16.446 16.463 24.177 1.00 88.19 246 SER A O 1
ATOM 2067 N N . TYR A 1 247 ? -16.338 18.391 25.311 1.00 83.50 247 TYR A N 1
ATOM 2068 C CA . TYR A 1 247 ? -17.445 18.046 26.211 1.00 83.50 247 TYR A CA 1
ATOM 2069 C C . TYR A 1 247 ? -18.735 17.699 25.447 1.00 83.50 247 TYR A C 1
ATOM 2071 O O . TYR A 1 247 ? -19.462 16.779 25.824 1.00 83.50 247 TYR A O 1
ATOM 2079 N N . LYS A 1 248 ? -19.000 18.412 24.343 1.00 87.94 248 LYS A N 1
ATOM 2080 C CA . LYS A 1 248 ? -20.158 18.168 23.480 1.00 87.94 248 LYS A CA 1
ATOM 2081 C C . LYS A 1 248 ? -20.086 16.783 22.831 1.00 87.94 248 LYS A C 1
ATOM 2083 O O . LYS A 1 248 ? -21.052 16.035 22.929 1.00 87.94 248 LYS A O 1
ATOM 2088 N N . GLU A 1 249 ? -18.946 16.424 22.241 1.00 89.00 249 GLU A N 1
ATOM 2089 C CA . GLU A 1 249 ? -18.746 15.110 21.611 1.00 89.00 249 GLU A CA 1
ATOM 2090 C C . GLU A 1 249 ? -18.874 13.967 22.625 1.00 89.00 249 GLU A C 1
ATOM 2092 O O . GLU A 1 249 ? -19.568 12.990 22.354 1.00 89.00 249 GLU A O 1
ATOM 2097 N N . LEU A 1 250 ? -18.288 14.101 23.823 1.00 85.88 250 LEU A N 1
ATOM 2098 C CA . LEU A 1 250 ? -18.439 13.098 24.889 1.00 85.88 250 LEU A CA 1
ATOM 2099 C C . LEU A 1 250 ? -19.900 12.907 25.298 1.00 85.88 250 LEU A C 1
ATOM 2101 O O . LEU A 1 250 ? -20.363 11.775 25.441 1.00 85.88 250 LEU A O 1
ATOM 2105 N N . SER A 1 251 ? -20.631 14.010 25.472 1.00 85.44 251 SER A N 1
ATOM 2106 C CA . SER A 1 251 ? -22.053 13.972 25.815 1.00 85.44 251 SER A CA 1
ATOM 2107 C C . SER A 1 251 ? -22.873 13.284 24.719 1.00 85.44 251 SER A C 1
ATOM 2109 O O . SER A 1 251 ? -23.691 12.412 25.010 1.00 85.44 251 SER A O 1
ATOM 2111 N N . GLU A 1 252 ? -22.622 13.604 23.448 1.00 87.88 252 GLU A N 1
ATOM 2112 C CA . GLU A 1 252 ? -23.280 12.958 22.307 1.00 87.88 252 GLU A CA 1
ATOM 2113 C C . GLU A 1 252 ? -22.973 11.455 22.233 1.00 87.88 252 GLU A C 1
ATOM 2115 O O . GLU A 1 252 ? -23.892 10.651 22.051 1.00 87.88 252 GLU A O 1
ATOM 2120 N N . ILE A 1 253 ? -21.713 11.058 22.444 1.00 87.38 253 ILE A N 1
ATOM 2121 C CA . ILE A 1 253 ? -21.292 9.652 22.479 1.00 87.38 253 ILE A CA 1
ATOM 2122 C C . ILE A 1 253 ? -22.048 8.892 23.579 1.00 87.38 253 ILE A C 1
ATOM 2124 O O . ILE A 1 253 ? -22.716 7.897 23.280 1.00 87.38 253 ILE A O 1
ATOM 2128 N N . LEU A 1 254 ? -22.014 9.377 24.825 1.00 86.25 254 LEU A N 1
ATOM 2129 C CA . LEU A 1 254 ? -22.666 8.720 25.966 1.00 86.25 254 LEU A CA 1
ATOM 2130 C C . LEU A 1 254 ? -24.189 8.633 25.792 1.00 86.25 254 LEU A C 1
ATOM 2132 O O . LEU A 1 254 ? -24.788 7.576 26.010 1.00 86.25 254 LEU A O 1
ATOM 2136 N N . ASN A 1 255 ? -24.821 9.715 25.330 1.00 85.69 255 ASN A N 1
ATOM 2137 C CA . ASN A 1 255 ? -26.263 9.741 25.083 1.00 85.69 255 ASN A CA 1
ATOM 2138 C C . ASN A 1 255 ? -26.673 8.780 23.962 1.00 85.69 255 ASN A C 1
ATOM 2140 O O . ASN A 1 255 ? -27.715 8.131 24.056 1.00 85.69 255 ASN A O 1
ATOM 2144 N N . SER A 1 256 ? -25.850 8.636 22.920 1.00 81.75 256 SER A N 1
ATOM 2145 C CA . SER A 1 256 ? -26.157 7.752 21.794 1.00 81.75 256 SER A CA 1
ATOM 2146 C C . SER A 1 256 ? -26.183 6.262 22.166 1.00 81.75 256 SER A C 1
ATOM 2148 O O . SER A 1 256 ? -26.978 5.497 21.611 1.00 81.75 256 SER A O 1
ATOM 2150 N N . VAL A 1 257 ? -25.370 5.848 23.143 1.00 81.50 257 VAL A N 1
ATOM 2151 C CA . VAL A 1 257 ? -25.384 4.477 23.678 1.00 81.50 257 VAL A CA 1
ATOM 2152 C C . VAL A 1 257 ? -26.554 4.257 24.636 1.00 81.50 257 VAL A C 1
ATOM 2154 O O . VAL A 1 257 ? -27.194 3.209 24.600 1.00 81.50 257 VAL A O 1
ATOM 2157 N N . ASN A 1 258 ? -26.902 5.252 25.453 1.00 77.81 258 ASN A N 1
ATOM 2158 C CA . ASN A 1 258 ? -28.077 5.154 26.324 1.00 77.81 258 ASN A CA 1
ATOM 2159 C C . ASN A 1 258 ? -29.390 5.069 25.530 1.00 77.81 258 ASN A C 1
ATOM 2161 O O . ASN A 1 258 ? -30.276 4.291 25.883 1.00 77.81 258 ASN A O 1
ATOM 2165 N N . ALA A 1 259 ? -29.512 5.828 24.438 1.00 74.25 259 ALA A N 1
ATOM 2166 C CA . ALA A 1 259 ? -30.700 5.818 23.588 1.00 74.25 259 ALA A CA 1
ATOM 2167 C C . ALA A 1 259 ? -30.868 4.510 22.793 1.00 74.25 259 ALA A C 1
ATOM 2169 O O . ALA A 1 259 ? -31.987 4.035 22.639 1.00 74.25 259 ALA A O 1
ATOM 2170 N N . SER A 1 260 ? -29.774 3.901 22.321 1.00 63.62 260 SER A N 1
ATOM 2171 C CA . SER A 1 260 ? -29.836 2.605 21.621 1.00 63.62 260 SER A CA 1
ATOM 2172 C C . SER A 1 260 ? -30.241 1.461 22.556 1.00 63.62 260 SER A C 1
ATOM 2174 O O . SER A 1 260 ? -31.055 0.617 22.188 1.00 63.62 260 SER A O 1
ATOM 2176 N N . LYS A 1 261 ? -29.774 1.481 23.809 1.00 62.38 261 LYS A N 1
ATOM 2177 C CA . LYS A 1 261 ? -30.178 0.488 24.816 1.00 62.38 261 LYS A CA 1
ATOM 2178 C C . LYS A 1 261 ? -31.626 0.643 25.284 1.00 62.38 261 LYS A C 1
ATOM 2180 O O . LYS A 1 261 ? -32.243 -0.348 25.658 1.00 62.38 261 LYS A O 1
ATOM 2185 N N . SER A 1 262 ? -32.187 1.855 25.275 1.00 58.84 262 SER A N 1
ATOM 2186 C CA . SER A 1 262 ? -33.594 2.065 25.649 1.00 58.84 262 SER A CA 1
ATOM 2187 C C . SER A 1 262 ? -34.576 1.651 24.546 1.00 58.84 262 SER A C 1
ATOM 2189 O O . SER A 1 262 ? -35.700 1.253 24.858 1.00 58.84 262 SER A O 1
ATOM 2191 N N . SER A 1 263 ? -34.161 1.668 23.271 1.00 55.38 263 SER A N 1
ATOM 2192 C CA . SER A 1 263 ? -34.960 1.130 22.162 1.00 55.38 263 SER A CA 1
ATOM 2193 C C . SER A 1 263 ? -34.999 -0.401 22.116 1.00 55.38 263 SER A C 1
ATOM 2195 O O . SER A 1 263 ? -36.038 -0.949 21.756 1.00 55.38 263 SER A O 1
ATOM 2197 N N . ASP A 1 264 ? -33.939 -1.092 22.550 1.00 49.59 264 ASP A N 1
ATOM 2198 C CA . ASP A 1 264 ? -33.897 -2.567 22.587 1.00 49.59 264 ASP A CA 1
ATOM 2199 C C . ASP A 1 264 ? -34.856 -3.168 23.632 1.00 49.59 264 ASP A C 1
ATOM 2201 O O . ASP A 1 264 ? -35.342 -4.284 23.469 1.00 49.59 264 ASP A O 1
ATOM 2205 N N . VAL A 1 265 ? -35.203 -2.415 24.682 1.00 44.19 265 VAL A N 1
ATOM 2206 C CA . VAL A 1 265 ? -36.165 -2.856 25.710 1.00 44.19 265 VAL A CA 1
ATOM 2207 C C . VAL A 1 265 ? -37.615 -2.742 25.223 1.00 44.19 265 VAL A C 1
ATOM 2209 O O . VAL A 1 265 ? -38.460 -3.531 25.641 1.00 44.19 265 VAL A O 1
ATOM 2212 N N . LYS A 1 266 ? -37.923 -1.819 24.298 1.00 42.56 266 LYS A N 1
ATOM 2213 C CA . LYS A 1 266 ? -39.284 -1.695 23.742 1.00 42.56 266 LYS A CA 1
ATOM 2214 C C . LYS A 1 266 ? -39.681 -2.880 22.855 1.00 42.56 266 LYS A C 1
ATOM 2216 O O . LYS A 1 266 ? -40.849 -3.233 22.856 1.00 42.56 266 LYS A O 1
ATOM 2221 N N . GLY A 1 267 ? -38.731 -3.541 22.189 1.00 39.38 267 GLY A N 1
ATOM 2222 C CA . GLY A 1 267 ? -39.009 -4.730 21.367 1.00 39.38 267 GLY A CA 1
ATOM 2223 C C . GLY A 1 267 ? -39.278 -6.020 22.156 1.00 39.38 267 GLY A C 1
ATOM 2224 O O . GLY A 1 267 ? -39.741 -6.998 21.577 1.00 39.38 267 GLY A O 1
ATOM 2225 N N . VAL A 1 268 ? -39.008 -6.044 23.467 1.00 41.00 268 VAL A N 1
ATOM 2226 C CA . VAL A 1 268 ? -39.244 -7.222 24.328 1.00 41.00 268 VAL A CA 1
ATOM 2227 C C . VAL A 1 268 ? -40.669 -7.238 24.903 1.00 41.00 268 VAL A C 1
ATOM 2229 O O . VAL A 1 268 ? -41.160 -8.296 25.286 1.00 41.00 268 VAL A O 1
ATOM 2232 N N . PHE A 1 269 ? -41.365 -6.097 24.920 1.00 37.12 269 PHE A N 1
ATOM 2233 C CA . PHE A 1 269 ? -42.727 -5.985 25.461 1.00 37.12 269 PHE A CA 1
ATOM 2234 C C . PHE A 1 269 ? -43.848 -6.100 24.415 1.00 37.12 269 PHE A C 1
ATOM 2236 O O . PHE A 1 269 ? -45.008 -6.111 24.804 1.00 37.12 269 PHE A O 1
ATOM 2243 N N . ASP A 1 270 ? -43.531 -6.281 23.129 1.00 37.88 270 ASP A N 1
ATOM 2244 C CA . ASP A 1 270 ? -44.535 -6.506 22.071 1.00 37.88 270 ASP A CA 1
ATOM 2245 C C . ASP A 1 270 ? -44.960 -7.993 21.931 1.00 37.88 270 ASP A C 1
ATOM 2247 O O . ASP A 1 270 ? -45.608 -8.372 20.956 1.00 37.88 270 ASP A O 1
ATOM 2251 N N . PHE A 1 271 ? -44.614 -8.851 22.903 1.00 39.88 271 PHE A N 1
ATOM 2252 C CA . PHE A 1 271 ? -45.001 -10.275 22.960 1.00 39.88 271 PHE A CA 1
ATOM 2253 C C . PHE A 1 271 ? -45.729 -10.696 24.257 1.00 39.88 271 PHE A C 1
ATOM 2255 O O . PHE A 1 271 ? -45.802 -11.890 24.559 1.00 39.88 271 PHE A O 1
ATOM 2262 N N . LEU A 1 272 ? -46.302 -9.749 25.008 1.00 33.59 272 LEU A N 1
ATOM 2263 C CA . LEU A 1 272 ? -47.246 -10.019 26.105 1.00 33.59 272 LEU A CA 1
ATOM 2264 C C . LEU A 1 272 ? -48.566 -9.284 25.868 1.00 33.59 272 LEU A C 1
ATOM 2266 O O . LEU A 1 272 ? -49.618 -9.897 26.153 1.00 33.59 272 LEU A O 1
#

pLDDT: mean 87.58, std 12.89, range [33.59, 97.81]

Nearest PDB structures (foldseek):
  4apf-assembly1_A-2  TM=7.214E-01  e=4.608E-09  Homo sapiens
  3i3n-assembly1_A  TM=7.409E-01  e=3.152E-08  Homo sapiens
  7x4x-assembly3_F-2  TM=7.999E-01  e=2.565E-04  Homo sapiens
  2vpk-assembly1_A-2  TM=7.926E-01  e=1.150E-03  Homo sapiens
  3e4u-assembly2_D  TM=7.626E-01  e=1.324E-03  Homo sapiens

Foldseek 3Di:
DDPVLVVLLVLQVVQDPVPNPFQAWAQFPNDIRTDHLVLLVVQFVLSVVCSPPVNDPSDHHYDYPDHPVLVSQLVSCSRNVDGDDDPVNLLVQCVCCVNRVRVSSVQVSLVVLLPDQDALQVVLVCCQRVVPPDRVSNVVSVLVNCVVVVHANLPHPCNLVGDLSSLQVQLQDPRRSDQLLVNVVSLLVSLLSVLVVVVVVDPDPDRDSLVSSLVSCVSPVVSRPLLRDDLVSCVPPVVVNCSSDDPVVSVVSNVSNVVVVVVVVVVVPVPD

Radius of gyration: 26.38 Å; Cα contacts (8 Å, |Δi|>4): 271; chains: 1; bounding box: 73×38×69 Å

InterPro domains:
  IPR000210 BTB/POZ domain [PF00651] (18-116)
  IPR000210 BTB/POZ domain [PS50097] (22-87)
  IPR000210 BTB/POZ domain [SM00225] (22-117)
  IPR011333 SKP1/BTB/POZ domain superfamily [G3DSA:3.30.710.10] (2-125)
  IPR011333 SKP1/BTB/POZ domain superfamily [SSF54695] (10-115)

Mean predicted aligned error: 7.88 Å

Organism: NCBI:txid227884